Protein 2FBD (pdb70)

Solvent-accessible surface area: 11691 Å² total; per-residue (Å²): 186,58,22,85,53,29,39,0,0,132,75,0,106,83,79,46,1,36,79,9,22,0,10,4,0,1,15,0,0,94,88,40,1,63,24,106,2,97,26,67,6,122,89,52,134,98,34,7,25,24,31,0,1,0,20,2,24,10,83,108,24,0,51,8,98,96,57,152,124,9,131,33,55,17,127,30,48,2,75,20,2,25,61,110,104,2,36,64,4,3,91,2,0,88,61,4,44,97,87,110,13,1,74,47,12,94,20,6,150,123,0,19,15,45,49,88,26,6,79,111,0,101,101,91,7,84,58,29,38,0,0,134,71,0,107,85,77,47,2,57,81,68,12,0,17,26,0,2,17,0,0,95,86,42,0,62,23,101,1,91,22,67,4,123,89,54,134,100,26,4,25,26,30,0,1,0,21,3,27,7,79,110,23,0,50,6,97,118,57,114,122,11,129,34,56,16,130,28,48,3,76,21,2,34,62,93,100,2,39,65,4,3,89,2,0,82,60,6,13,54,52,81,0,4,31,47,15,94,19,16,122,149,0,28,28,95,47,89,66,7,105,103,0,104

Organism: Musca domestica (NCBI:txid7370)

CATH classification: 1.10.530.10

B-factor: mean 28.33, std 4.99, range [11.4, 51.76]

Nearest PDB structures (foldseek):
  2fbd-assembly1_A  TM=1.006E+00  e=5.813E-24  Musca domestica
  3cb7-assembly2_B  TM=9.964E-01  e=1.558E-16  unclassified
  1di5-assembly1_A  TM=8.977E-01  e=1.676E-11  Homo sapiens
  2z2f-assembly1_A  TM=8.751E-01  e=1.576E-11  Bos taurus
  1gev-assembly1_A  TM=8.673E-01  e=5.712E-11  Homo sapiens

Sequence (244 aa):
KKTFTRCSLAREMYALGVPKSELPQWTCIAEHESSYRTNVVGPTNSNGSNDYGIFQINNYYWCQPSNGRFSYNECHLSCDALLTDNISNSVTCARKIKSQQGWTAWSTWKYCSGSLPSINDCFKTFTRCSLAREMYALGVPKSELPQWTCIAEHESSYRTNVVGPTNSNGSNDYGIFQINNYYWCQPSNGRFSYNECHLSCDALLTDNISNSVTCARKIKSQQGWTAWSTWKYCSGSLPSINDCF

Foldseek 3Di:
DFDDLLRVLVLLVVLPDDLVCSLLVSLQLCVQPVRAAQDWADQDPVRWIFHGSNRHTCQEDAPDPVRPHHVNVLVYHSNVRRDPRNNSVSSSVVVCCVVPNSVVRVSSVVRVDDGDRSVVSD/DADDLLRVLVLLVVLPDDQVCSLLVSLQLCVQPVRAAQDWADQDPVRWIFHGSNRHICQEAAPDPVRPHHVNVLVYHSNVSRDPNNNSVSSSVVVCCVVPNSVVRVSCVVRVDDGDRSVVSD

InterPro domains:
  IPR000974 Glycoside hydrolase, family 22, lysozyme [PR00137] (21-39)
  IPR000974 Glycoside hydrolase, family 22, lysozyme [PR00137] (87-97)
  IPR000974 Glycoside hydrolase, family 22, lysozyme [PR00137] (98-113)
  IPR000974 Glycoside hydrolase, family 22, lysozyme [PR00137] (119-128)
  IPR001916 Glycoside hydrolase, family 22 [PF00062] (20-140)
  IPR001916 Glycoside hydrolase, family 22 [PR00135] (22-32)
  IPR001916 Glycoside hydrolase, family 22 [PR00135] (39-48)
  IPR001916 Glycoside hydrolase, family 22 [PR00135] (67-83)
  IPR001916 Glycoside hydrolase, family 22 [PR00135] (91-100)
  IPR001916 Glycoside hydrolase, family 22 [PR00135] (101-116)
  IPR001916 Glycoside hydrolase, family 22 [PR00135] (120-131)
  IPR001916 Glycoside hydrolase, family 22 [PS51348] (20-141)
  IPR001916 Glycoside hydrolase, family 22 [PTHR11407] (5-141)
  IPR001916 Glycoside hydrolase, family 22 [SM00263] (20-141)
  IPR019799 Glycoside hydrolase family 22 domain [PS00128] (93-111)
  IPR023346 Lysozyme-like domain superfamily [SSF53955] (20-136)

Structure (mmCIF, N/CA/C/O backbone):
data_2FBD
#
_entry.id   2FBD
#
_cell.length_a   36.523
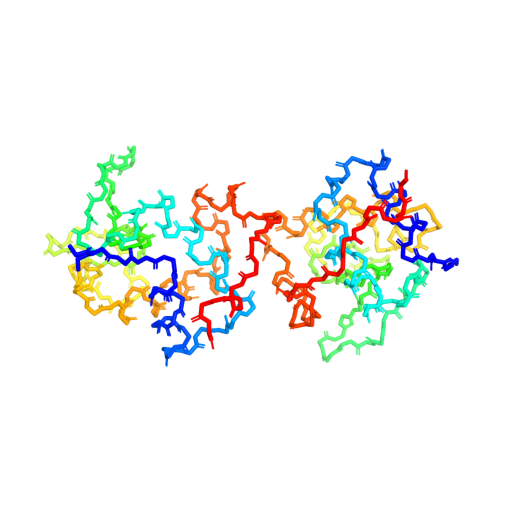_cell.length_b   79.435
_cell.length_c   45.203
_cell.angle_alpha   90.00
_cell.angle_beta   102.97
_cell.angle_gamma   90.00
#
_symmetry.space_group_name_H-M   'P 1 21 1'
#
loop_
_entity.id
_entity.type
_entity.pdbx_description
1 polymer 'Lysozyme 1'
2 non-polymer 'SULFATE ION'
3 non-polymer DI(HYDROXYETHYL)ETHER
4 water water
#
loop_
_atom_site.group_PDB
_atom_site.id
_atom_site.type_symbol
_atom_site.label_atom_id
_atom_site.label_alt_id
_atom_site.label_comp_id
_atom_site.label_asym_id
_atom_site.label_entity_id
_atom_site.label_seq_id
_atom_site.pdbx_PDB_ins_code
_atom_site.Cartn_x
_atom_site.Cartn_y
_atom_site.Cartn_z
_atom_site.occupancy
_atom_site.B_iso_or_equiv
_atom_site.auth_seq_id
_atom_site.auth_comp_id
_atom_site.auth_asym_id
_atom_site.auth_atom_id
_atom_site.pdbx_PDB_model_num
ATOM 1 N N A LYS A 1 1 ? -12.042 9.838 17.193 0.50 32.44 1 LYS A N 1
ATOM 2 N N B LYS A 1 1 ? -15.224 8.412 17.860 0.50 31.04 1 LYS A N 1
ATOM 3 C CA A LYS A 1 1 ? -13.204 8.918 17.333 0.50 32.20 1 LYS A CA 1
ATOM 4 C CA B LYS A 1 1 ? -13.814 8.688 17.443 0.50 31.41 1 LYS A CA 1
ATOM 5 C C A LYS A 1 1 ? -12.839 7.532 16.801 0.50 32.03 1 LYS A C 1
ATOM 6 C C B LYS A 1 1 ? -13.194 7.402 16.912 0.50 31.52 1 LYS A C 1
ATOM 7 O O A LYS A 1 1 ? -12.132 6.771 17.463 0.50 31.79 1 LYS A O 1
ATOM 8 O O B LYS A 1 1 ? -12.628 6.599 17.661 0.50 31.25 1 LYS A O 1
ATOM 19 N N . THR A 1 2 ? -13.330 7.218 15.604 1.00 31.69 2 THR A N 1
ATOM 20 C CA . THR A 1 2 ? -13.101 5.930 14.978 1.00 31.97 2 THR A CA 1
ATOM 21 C C . THR A 1 2 ? -12.547 6.151 13.590 1.00 31.60 2 THR A C 1
ATOM 22 O O . THR A 1 2 ? -13.089 6.903 12.797 1.00 31.43 2 THR A O 1
ATOM 26 N N . PHE A 1 3 ? -11.466 5.458 13.314 1.00 30.92 3 PHE A N 1
ATOM 27 C CA . PHE A 1 3 ? -10.870 5.512 12.009 1.00 30.56 3 PHE A CA 1
ATOM 28 C C . PHE A 1 3 ? -11.547 4.483 11.158 1.00 29.88 3 PHE A C 1
ATOM 29 O O . PHE A 1 3 ? -12.321 3.670 11.660 1.00 29.52 3 PHE A O 1
ATOM 37 N N . THR A 1 4 ? -11.254 4.540 9.869 1.00 29.17 4 THR A N 1
ATOM 38 C CA . THR A 1 4 ? -11.509 3.461 8.954 1.00 28.92 4 THR A CA 1
ATOM 39 C C . THR A 1 4 ? -10.145 2.929 8.532 1.00 28.66 4 THR A C 1
ATOM 40 O O . THR A 1 4 ? -9.078 3.511 8.823 1.00 27.99 4 THR A O 1
ATOM 44 N N . ARG A 1 5 ? -10.166 1.817 7.830 1.00 27.68 5 ARG A N 1
ATOM 45 C CA . ARG A 1 5 ? -8.935 1.235 7.384 1.00 26.88 5 ARG A CA 1
ATOM 46 C C . ARG A 1 5 ? -8.136 2.273 6.602 1.00 26.19 5 ARG A C 1
ATOM 47 O O . ARG A 1 5 ? -6.954 2.463 6.869 1.00 25.01 5 ARG A O 1
ATOM 60 N N . CYS A 1 6 ? -8.771 2.949 5.645 1.00 26.04 6 CYS A N 1
ATOM 61 C CA . CYS A 1 6 ? -8.004 3.877 4.801 1.00 26.07 6 CYS A CA 1
ATOM 62 C C . CYS A 1 6 ? -7.623 5.163 5.480 1.00 26.43 6 CYS A C 1
ATOM 63 O O . CYS A 1 6 ? -6.542 5.707 5.204 1.00 24.95 6 CYS A O 1
ATOM 66 N N . SER A 1 7 ? -8.483 5.659 6.365 1.00 25.54 7 SER A N 1
ATOM 67 C CA . SER A 1 7 ? -8.099 6.874 7.085 1.00 26.30 7 SER A CA 1
ATOM 68 C C . SER A 1 7 ? -6.918 6.601 8.028 1.00 26.14 7 SER A C 1
ATOM 69 O O . SER A 1 7 ? -5.976 7.401 8.128 1.00 25.09 7 SER A O 1
ATOM 72 N N . LEU A 1 8 ? -6.953 5.453 8.688 1.00 24.44 8 LEU A N 1
ATOM 73 C CA . LEU A 1 8 ? -5.863 5.078 9.517 1.00 25.22 8 LEU A CA 1
ATOM 74 C C . LEU A 1 8 ? -4.613 4.874 8.667 1.00 25.11 8 LEU A C 1
ATOM 75 O O . LEU A 1 8 ? -3.563 5.339 9.036 1.00 25.22 8 LEU A O 1
ATOM 80 N N . ALA A 1 9 ? -4.726 4.153 7.546 1.00 24.77 9 ALA A N 1
ATOM 81 C CA . ALA A 1 9 ? -3.557 3.916 6.706 1.00 24.71 9 ALA A CA 1
ATOM 82 C C . ALA A 1 9 ? -2.949 5.242 6.234 1.00 24.52 9 ALA A C 1
ATOM 83 O O . ALA A 1 9 ? -1.726 5.423 6.256 1.00 25.13 9 ALA A O 1
ATOM 85 N N . ARG A 1 10 ? -3.803 6.147 5.776 1.00 24.39 10 ARG A N 1
ATOM 86 C CA . ARG A 1 10 ? -3.346 7.468 5.319 1.00 24.34 10 ARG A CA 1
ATOM 87 C C . ARG A 1 10 ? -2.631 8.229 6.412 1.00 24.40 10 ARG A C 1
ATOM 88 O O . ARG A 1 10 ? -1.571 8.808 6.164 1.00 23.32 10 ARG A O 1
ATOM 96 N N . GLU A 1 11 ? -3.240 8.281 7.603 1.00 23.80 11 GLU A N 1
ATOM 97 C CA . GLU A 1 11 ? -2.620 9.041 8.675 1.00 24.09 11 GLU A CA 1
ATOM 98 C C . GLU A 1 11 ? -1.313 8.374 9.086 1.00 24.28 11 GLU A C 1
ATOM 99 O O . GLU A 1 11 ? -0.334 9.062 9.335 1.00 24.10 11 GLU A O 1
ATOM 105 N N . MET A 1 12 ? -1.299 7.048 9.155 1.00 23.99 12 MET A N 1
ATOM 106 C CA . MET A 1 12 ? -0.064 6.376 9.586 1.00 24.69 12 MET A CA 1
ATOM 107 C C . MET A 1 12 ? 1.038 6.596 8.554 1.00 24.26 12 MET A C 1
ATOM 108 O O . MET A 1 12 ? 2.218 6.863 8.894 1.00 24.72 12 MET A O 1
ATOM 113 N N . TYR A 1 13 ? 0.665 6.521 7.279 1.00 23.93 13 TYR A N 1
ATOM 114 C CA . TYR A 1 13 ? 1.601 6.859 6.204 1.00 24.38 13 TYR A CA 1
ATOM 115 C C . TYR A 1 13 ? 2.123 8.293 6.352 1.00 24.57 13 TYR A C 1
ATOM 116 O O . TYR A 1 13 ? 3.329 8.554 6.188 1.00 24.24 13 TYR A O 1
ATOM 125 N N . ALA A 1 14 ? 1.221 9.232 6.637 1.00 23.88 14 ALA A N 1
ATOM 126 C CA . ALA A 1 14 ? 1.639 10.625 6.798 1.00 24.01 14 ALA A CA 1
ATOM 127 C C . ALA A 1 14 ? 2.647 10.769 7.932 1.00 23.93 14 ALA A C 1
ATOM 128 O O . ALA A 1 14 ? 3.535 11.617 7.894 1.00 24.11 14 ALA A O 1
ATOM 130 N N . LEU A 1 15 ? 2.481 9.947 8.953 1.00 24.62 15 LEU A N 1
ATOM 131 C CA . LEU A 1 15 ? 3.343 9.990 10.135 1.00 25.51 15 LEU A CA 1
ATOM 132 C C . LEU A 1 15 ? 4.635 9.163 9.968 1.00 26.29 15 LEU A C 1
ATOM 133 O O . LEU A 1 15 ? 5.483 9.089 10.907 1.00 26.80 15 LEU A O 1
ATOM 138 N N . GLY A 1 16 ? 4.794 8.565 8.790 1.00 24.79 16 GLY A N 1
ATOM 139 C CA . GLY A 1 16 ? 6.069 7.987 8.399 1.00 25.66 16 GLY A CA 1
ATOM 140 C C . GLY A 1 16 ? 6.096 6.464 8.337 1.00 25.76 16 GLY A C 1
ATOM 141 O O . GLY A 1 16 ? 7.140 5.873 8.119 1.00 24.61 16 GLY A O 1
ATOM 142 N N . VAL A 1 17 ? 4.947 5.832 8.512 1.00 25.74 17 VAL A N 1
ATOM 143 C CA . VAL A 1 17 ? 4.902 4.367 8.518 1.00 25.86 17 VAL A CA 1
ATOM 144 C C . VAL A 1 17 ? 4.963 3.934 7.070 1.00 26.38 17 VAL A C 1
ATOM 145 O O . VAL A 1 17 ? 4.225 4.469 6.235 1.00 26.29 17 VAL A O 1
ATOM 149 N N . PRO A 1 18 ? 5.874 2.998 6.733 1.00 27.42 18 PRO A N 1
ATOM 150 C CA . PRO A 1 18 ? 5.879 2.631 5.321 1.00 26.96 18 PRO A CA 1
ATOM 151 C C . PRO A 1 18 ? 4.585 1.927 4.887 1.00 26.46 18 PRO A C 1
ATOM 152 O O . PRO A 1 18 ? 3.973 1.210 5.686 1.00 27.04 18 PRO A O 1
ATOM 156 N N . LYS A 1 19 ? 4.193 2.124 3.630 1.00 26.28 19 LYS A N 1
ATOM 157 C CA . LYS A 1 19 ? 3.023 1.434 3.068 1.00 26.65 19 LYS A CA 1
ATOM 158 C C . LYS A 1 19 ? 3.116 -0.073 3.200 1.00 26.25 19 LYS A C 1
ATOM 159 O O . LYS A 1 19 ? 2.093 -0.741 3.378 1.00 26.05 19 LYS A O 1
ATOM 165 N N . SER A 1 20 ? 4.333 -0.609 3.068 1.00 25.30 20 SER A N 1
ATOM 166 C CA . SER A 1 20 ? 4.535 -2.064 3.138 1.00 24.57 20 SER A CA 1
ATOM 167 C C . SER A 1 20 ? 4.127 -2.654 4.479 1.00 24.27 20 SER A C 1
ATOM 168 O O . SER A 1 20 ? 4.038 -3.868 4.616 1.00 24.68 20 SER A O 1
ATOM 171 N N . GLU A 1 21 ? 3.943 -1.810 5.491 1.00 23.67 21 GLU A N 1
ATOM 172 C CA . GLU A 1 21 ? 3.480 -2.277 6.806 1.00 24.27 21 GLU A CA 1
ATOM 173 C C . GLU A 1 21 ? 2.006 -2.013 7.055 1.00 24.48 21 GLU A C 1
ATOM 174 O O . GLU A 1 21 ? 1.427 -2.540 8.020 1.00 24.22 21 GLU A O 1
ATOM 180 N N . LEU A 1 22 ? 1.391 -1.162 6.243 1.00 24.81 22 LEU A N 1
ATOM 181 C CA . LEU A 1 22 ? 0.043 -0.693 6.609 1.00 25.38 22 LEU A CA 1
ATOM 182 C C . LEU A 1 22 ? -1.057 -1.730 6.694 1.00 24.78 22 LEU A C 1
ATOM 183 O O . LEU A 1 22 ? -1.876 -1.642 7.615 1.00 25.67 22 LEU A O 1
ATOM 188 N N . PRO A 1 23 ? -1.118 -2.689 5.750 1.00 24.44 23 PRO A N 1
ATOM 189 C CA . PRO A 1 23 ? -2.176 -3.697 5.924 1.00 24.27 23 PRO A CA 1
ATOM 190 C C . PRO A 1 23 ? -2.076 -4.370 7.284 1.00 25.47 23 PRO A C 1
ATOM 191 O O . PRO A 1 23 ? -3.089 -4.616 7.941 1.00 25.44 23 PRO A O 1
ATOM 195 N N . GLN A 1 24 ? -0.856 -4.659 7.710 1.00 24.87 24 GLN A N 1
ATOM 196 C CA . GLN A 1 24 ? -0.657 -5.288 9.018 1.00 25.44 24 GLN A CA 1
ATOM 197 C C . GLN A 1 24 ? -1.122 -4.370 10.153 1.00 25.25 24 GLN A C 1
ATOM 198 O O . GLN A 1 24 ? -1.882 -4.798 11.032 1.00 25.17 24 GLN A O 1
ATOM 204 N N . TRP A 1 25 ? -0.677 -3.111 10.131 1.00 25.10 25 TRP A N 1
ATOM 205 C CA . TRP A 1 25 ? -1.101 -2.159 11.161 1.00 25.65 25 TRP A CA 1
ATOM 206 C C . TRP A 1 25 ? -2.620 -1.995 11.233 1.00 25.86 25 TRP A C 1
ATOM 207 O O . TRP A 1 25 ? -3.213 -1.959 12.331 1.00 25.71 25 TRP A O 1
ATOM 218 N N . THR A 1 26 ? -3.270 -1.888 10.072 1.00 25.63 26 THR A N 1
ATOM 219 C CA . THR A 1 26 ? -4.716 -1.679 10.093 1.00 25.46 26 THR A CA 1
ATOM 220 C C . THR A 1 26 ? -5.441 -2.942 10.526 1.00 25.95 26 THR A C 1
ATOM 221 O O . THR A 1 26 ? -6.470 -2.851 11.204 1.00 24.89 26 THR A O 1
ATOM 225 N N . CYS A 1 27 ? -4.928 -4.113 10.127 1.00 25.08 27 CYS A N 1
ATOM 226 C CA . CYS A 1 27 ? -5.516 -5.388 10.563 1.00 24.85 27 CYS A CA 1
ATOM 227 C C . CYS A 1 27 ? -5.426 -5.462 12.093 1.00 24.78 27 CYS A C 1
ATOM 228 O O . CYS A 1 27 ? -6.393 -5.773 12.766 1.00 24.81 27 CYS A O 1
ATOM 231 N N . ILE A 1 28 ? -4.263 -5.124 12.633 1.00 24.59 28 ILE A N 1
ATOM 232 C CA . ILE A 1 28 ? -4.082 -5.113 14.073 1.00 25.10 28 ILE A CA 1
ATOM 233 C C . ILE A 1 28 ? -5.008 -4.105 14.745 1.00 25.25 28 ILE A C 1
ATOM 234 O O . ILE A 1 28 ? -5.695 -4.446 15.703 1.00 25.66 28 ILE A O 1
ATOM 239 N N . ALA A 1 29 ? -5.065 -2.877 14.237 1.00 25.36 29 ALA A N 1
ATOM 240 C CA . ALA A 1 29 ? -5.991 -1.889 14.822 1.00 25.53 29 ALA A CA 1
ATOM 241 C C . ALA A 1 29 ? -7.427 -2.386 14.780 1.00 25.62 29 ALA A C 1
ATOM 242 O O . ALA A 1 29 ? -8.222 -2.216 15.741 1.00 25.78 29 ALA A O 1
ATOM 244 N N . GLU A 1 30 ? -7.803 -2.999 13.654 1.00 24.99 30 GLU A N 1
ATOM 245 C CA . GLU A 1 30 ? -9.182 -3.451 13.505 1.00 25.53 30 GLU A CA 1
ATOM 246 C C . GLU A 1 30 ? -9.516 -4.443 14.598 1.00 25.18 30 GLU A C 1
ATOM 247 O O . GLU A 1 30 ? -10.549 -4.322 15.266 1.00 24.10 30 GLU A O 1
ATOM 253 N N . HIS A 1 31 ? -8.642 -5.421 14.805 1.00 24.44 31 HIS A N 1
ATOM 254 C CA . HIS A 1 31 ? -8.862 -6.389 15.854 1.00 24.78 31 HIS A CA 1
ATOM 255 C C . HIS A 1 31 ? -8.754 -5.806 17.260 1.00 25.33 31 HIS A C 1
ATOM 256 O O . HIS A 1 31 ? -9.538 -6.147 18.132 1.00 25.43 31 HIS A O 1
ATOM 263 N N . GLU A 1 32 ? -7.763 -4.956 17.488 1.00 25.30 32 GLU A N 1
ATOM 264 C CA . GLU A 1 32 ? -7.497 -4.486 18.860 1.00 24.96 32 GLU A CA 1
ATOM 265 C C . GLU A 1 32 ? -8.592 -3.531 19.341 1.00 26.04 32 GLU A C 1
ATOM 266 O O . GLU A 1 32 ? -9.072 -3.641 20.465 1.00 25.53 32 GLU A O 1
ATOM 272 N N . SER A 1 33 ? -8.983 -2.599 18.480 1.00 25.50 33 SER A N 1
ATOM 273 C CA . SER A 1 33 ? -9.785 -1.470 18.922 1.00 26.40 33 SER A CA 1
ATOM 274 C C . SER A 1 33 ? -10.945 -1.144 18.015 1.00 25.68 33 SER A C 1
ATOM 275 O O . SER A 1 33 ? -11.692 -0.207 18.295 1.00 25.23 33 SER A O 1
ATOM 278 N N . SER A 1 34 ? -11.087 -1.892 16.921 1.00 25.82 34 SER A N 1
ATOM 279 C CA . SER A 1 34 ? -12.015 -1.555 15.832 1.00 26.24 34 SER A CA 1
ATOM 280 C C . SER A 1 34 ? -11.750 -0.118 15.385 1.00 26.27 34 SER A C 1
ATOM 281 O O . SER A 1 34 ? -12.692 0.627 15.068 1.00 26.42 34 SER A O 1
ATOM 284 N N . TYR A 1 35 ? -10.467 0.261 15.390 1.00 25.28 35 TYR A N 1
ATOM 285 C CA . TYR A 1 35 ? -9.994 1.566 14.954 1.00 26.34 35 TYR A CA 1
ATOM 286 C C . TYR A 1 35 ? -10.391 2.727 15.882 1.00 27.02 35 TYR A C 1
ATOM 287 O O . TYR A 1 35 ? -10.264 3.895 15.510 1.00 27.56 35 TYR A O 1
ATOM 296 N N . ARG A 1 36 ? -10.838 2.416 17.082 1.00 27.58 36 ARG A N 1
ATOM 297 C CA . ARG A 1 36 ? -11.222 3.453 18.029 1.00 28.44 36 ARG A CA 1
ATOM 298 C C . ARG A 1 36 ? -9.988 3.964 18.750 1.00 28.34 36 ARG A C 1
ATOM 299 O O . ARG A 1 36 ? -9.159 3.175 19.193 1.00 27.86 36 ARG A O 1
ATOM 307 N N . THR A 1 37 ? -9.870 5.281 18.882 1.00 28.20 37 THR A N 1
ATOM 308 C CA . THR A 1 37 ? -8.690 5.842 19.543 1.00 27.95 37 THR A CA 1
ATOM 309 C C . THR A 1 37 ? -8.810 5.916 21.066 1.00 27.87 37 THR A C 1
ATOM 310 O O . THR A 1 37 ? -7.815 5.843 21.755 1.00 29.46 37 THR A O 1
ATOM 314 N N . ASN A 1 38 ? -10.018 6.059 21.593 1.00 28.17 38 ASN A N 1
ATOM 315 C CA . ASN A 1 38 ? -10.188 6.362 23.021 1.00 28.35 38 ASN A CA 1
ATOM 316 C C . ASN A 1 38 ? -10.453 5.152 23.938 1.00 28.79 38 ASN A C 1
ATOM 317 O O . ASN A 1 38 ? -10.805 5.309 25.108 1.00 30.45 38 ASN A O 1
ATOM 325 N N . VAL A 1 39 ? -10.228 3.953 23.437 1.00 28.18 39 VAL A N 1
ATOM 326 C CA . VAL A 1 39 ? -10.634 2.741 24.145 1.00 27.81 39 VAL A CA 1
ATOM 327 C C . VAL A 1 39 ? -9.568 2.271 25.156 1.00 27.69 39 VAL A C 1
ATOM 328 O O . VAL A 1 39 ? -8.375 2.213 24.861 1.00 26.31 39 VAL A O 1
ATOM 335 N N . VAL A 1 40 ? -10.021 1.943 26.351 1.00 26.93 40 VAL A N 1
ATOM 336 C CA . VAL A 1 40 ? -9.176 1.247 27.307 1.00 27.07 40 VAL A CA 1
ATOM 337 C C . VAL A 1 40 ? -9.754 -0.152 27.383 1.00 27.35 40 VAL A C 1
ATOM 338 O O . VAL A 1 40 ? -10.930 -0.317 27.650 1.00 27.38 40 VAL A O 1
ATOM 342 N N . GLY A 1 41 ? -8.923 -1.159 27.137 1.00 27.30 41 GLY A N 1
ATOM 343 C CA . GLY A 1 41 ? -9.389 -2.522 27.097 1.00 27.60 41 GLY A CA 1
ATOM 344 C C . GLY A 1 41 ? -9.875 -3.046 28.427 1.00 28.30 41 GLY A C 1
ATOM 345 O O . GLY A 1 41 ? -9.611 -2.434 29.477 1.00 28.22 41 GLY A O 1
ATOM 346 N N . PRO A 1 42 ? -10.599 -4.182 28.399 1.00 28.63 42 PRO A N 1
ATOM 347 C CA . PRO A 1 42 ? -10.952 -4.855 29.637 1.00 28.92 42 PRO A CA 1
ATOM 348 C C . PRO A 1 42 ? -9.666 -5.200 30.398 1.00 28.56 42 PRO A C 1
ATOM 349 O O . PRO A 1 42 ? -8.627 -5.469 29.792 1.00 28.29 42 PRO A O 1
ATOM 353 N N . THR A 1 43 ? -9.731 -5.194 31.715 1.00 28.27 43 THR A N 1
ATOM 354 C CA . THR A 1 43 ? -8.539 -5.510 32.490 1.00 27.69 43 THR A CA 1
ATOM 355 C C . THR A 1 43 ? -8.028 -6.896 32.115 1.00 27.10 43 THR A C 1
ATOM 356 O O . THR A 1 43 ? -8.814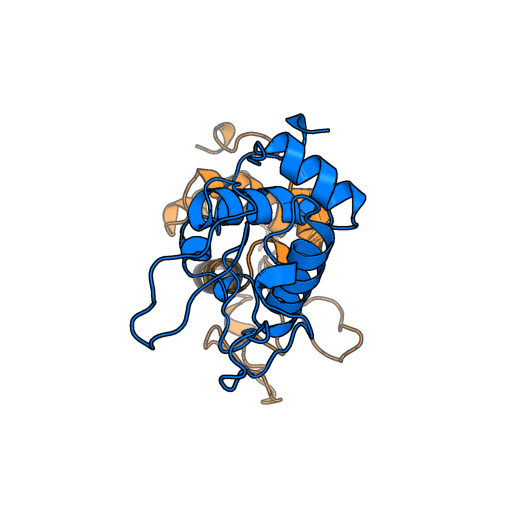 -7.829 31.999 1.00 27.64 43 THR A O 1
ATOM 360 N N . ASN A 1 44 ? -6.724 -7.021 31.881 1.00 25.53 44 ASN A N 1
ATOM 361 C CA . ASN A 1 44 ? -6.122 -8.318 31.551 1.00 25.05 44 ASN A CA 1
ATOM 362 C C . ASN A 1 44 ? -5.993 -9.229 32.763 1.00 24.05 44 ASN A C 1
ATOM 363 O O . ASN A 1 44 ? -6.189 -8.785 33.893 1.00 22.79 44 ASN A O 1
ATOM 368 N N . SER A 1 45 ? -5.622 -10.489 32.522 1.00 23.68 45 SER A N 1
ATOM 369 C CA . SER A 1 45 ? -5.422 -11.462 33.581 1.00 23.10 45 SER A CA 1
ATOM 370 C C . SER A 1 45 ? -4.384 -10.995 34.608 1.00 22.33 45 SER A C 1
ATOM 371 O O . SER A 1 45 ? -4.503 -11.305 35.796 1.00 22.10 45 SER A O 1
ATOM 374 N N . ASN A 1 46 ? -3.377 -10.252 34.150 1.00 22.44 46 ASN A N 1
ATOM 375 C CA . ASN A 1 46 ? -2.360 -9.704 35.075 1.00 23.10 46 ASN A CA 1
ATOM 376 C C . ASN A 1 46 ? -2.712 -8.334 35.671 1.00 22.93 46 ASN A C 1
ATOM 377 O O . ASN A 1 46 ? -1.848 -7.689 36.280 1.00 23.30 46 ASN A O 1
ATOM 382 N N . GLY A 1 47 ? -3.965 -7.895 35.512 1.00 22.68 47 GLY A N 1
ATOM 383 C CA . GLY A 1 47 ? -4.416 -6.623 36.127 1.00 22.26 47 GLY A CA 1
ATOM 384 C C . GLY A 1 47 ? -4.064 -5.399 35.306 1.00 22.97 47 GLY A C 1
ATOM 385 O O . GLY A 1 47 ? -4.404 -4.269 35.671 1.00 23.59 47 GLY A O 1
ATOM 386 N N . SER A 1 48 ? -3.392 -5.601 34.181 1.00 22.40 48 SER A N 1
ATOM 387 C CA . SER A 1 48 ? -3.001 -4.492 33.323 1.00 23.30 48 SER A CA 1
ATOM 388 C C . SER A 1 48 ? -4.166 -4.101 32.415 1.00 23.04 48 SER A C 1
ATOM 389 O O . SER A 1 48 ? -5.153 -4.821 32.315 1.00 22.61 48 SER A O 1
ATOM 392 N N . ASN A 1 49 ? -4.033 -2.959 31.755 1.00 23.91 49 ASN A N 1
ATOM 393 C CA . ASN A 1 49 ? -5.009 -2.519 30.767 1.00 22.98 49 ASN A CA 1
ATOM 394 C C . ASN A 1 49 ? -4.251 -2.008 29.567 1.00 23.73 49 ASN A C 1
ATOM 395 O O . ASN A 1 49 ? -3.095 -1.542 29.668 1.00 23.43 49 ASN A O 1
ATOM 400 N N . ASP A 1 50 ? -4.911 -2.085 28.419 1.00 24.12 50 ASP A N 1
ATOM 401 C CA . ASP A 1 50 ? -4.333 -1.687 27.167 1.00 25.02 50 ASP A CA 1
ATOM 402 C C . ASP A 1 50 ? -5.059 -0.461 26.683 1.00 24.88 50 ASP A C 1
ATOM 403 O O . ASP A 1 50 ? -6.254 -0.300 26.930 1.00 24.84 50 ASP A O 1
ATOM 408 N N . TYR A 1 51 ? -4.322 0.401 26.001 1.00 25.44 51 TYR A N 1
ATOM 409 C CA . TYR A 1 51 ? -4.796 1.738 25.708 1.00 25.95 51 TYR A CA 1
ATOM 410 C C . TYR A 1 51 ? -4.773 2.030 24.237 1.00 25.71 51 TYR A C 1
ATOM 411 O O . TYR A 1 51 ? -3.752 1.823 23.567 1.00 25.21 51 TYR A O 1
ATOM 420 N N . GLY A 1 52 ? -5.904 2.541 23.755 1.00 25.99 52 GLY A N 1
ATOM 421 C CA . GLY A 1 52 ? -5.921 3.209 22.474 1.00 26.09 52 GLY A CA 1
ATOM 422 C C . GLY A 1 52 ? -6.054 2.279 21.303 1.00 26.28 52 GLY A C 1
ATOM 423 O O . GLY A 1 52 ? -6.316 1.097 21.450 1.00 25.13 52 GLY A O 1
ATOM 424 N N . ILE A 1 53 ? -5.851 2.852 20.127 1.00 26.49 53 ILE A N 1
ATOM 425 C CA . ILE A 1 53 ? -6.124 2.189 18.844 1.00 26.67 53 ILE A CA 1
ATOM 426 C C . ILE A 1 53 ? -5.332 0.904 18.658 1.00 26.47 53 ILE A C 1
ATOM 427 O O . ILE A 1 53 ? -5.821 -0.036 18.024 1.00 27.52 53 ILE A O 1
ATOM 432 N N . PHE A 1 54 ? -4.143 0.844 19.255 1.00 25.75 54 PHE A N 1
ATOM 433 C CA . PHE A 1 54 ? -3.312 -0.350 19.178 1.00 26.45 54 PHE A CA 1
ATOM 434 C C . PHE A 1 54 ? -3.294 -1.111 20.484 1.00 26.09 54 PHE A C 1
ATOM 435 O O . PHE A 1 54 ? -2.541 -2.075 20.623 1.00 27.10 54 PHE A O 1
ATOM 443 N N . GLN A 1 55 ? -4.133 -0.699 21.440 1.00 25.82 55 GLN A N 1
ATOM 444 C CA . GLN A 1 55 ? -4.250 -1.450 22.710 1.00 25.62 55 GLN A CA 1
ATOM 445 C C . GLN A 1 55 ? -2.876 -1.752 23.299 1.00 25.27 55 GLN A C 1
ATOM 446 O O . GLN A 1 55 ? -2.449 -2.895 23.439 1.00 24.80 55 GLN A O 1
ATOM 452 N N . ILE A 1 56 ? -2.207 -0.679 23.669 1.00 25.68 56 ILE A N 1
ATOM 453 C CA . ILE A 1 56 ? -0.833 -0.720 24.132 1.00 25.37 56 ILE A CA 1
ATOM 454 C C . ILE A 1 56 ? -0.860 -0.881 25.652 1.00 26.58 56 ILE A C 1
ATOM 455 O O . ILE A 1 56 ? -1.571 -0.168 26.375 1.00 26.19 56 ILE A O 1
ATOM 460 N N . ASN A 1 57 ? -0.091 -1.842 26.125 1.00 26.17 57 ASN A N 1
ATOM 461 C CA . ASN A 1 57 ? -0.142 -2.248 27.507 1.00 26.13 57 ASN A CA 1
ATOM 462 C C . ASN A 1 57 ? 0.468 -1.276 28.534 1.00 25.81 57 ASN A C 1
ATOM 463 O O . ASN A 1 57 ? 1.569 -0.756 28.347 1.00 25.84 57 ASN A O 1
ATOM 468 N N . ASN A 1 58 ? -0.242 -1.081 29.636 1.00 24.65 58 ASN A N 1
ATOM 469 C CA . ASN A 1 58 ? 0.193 -0.156 30.670 1.00 24.80 58 ASN A CA 1
ATOM 470 C C . ASN A 1 58 ? 1.152 -0.720 31.715 1.00 24.53 58 ASN A C 1
ATOM 471 O O . ASN A 1 58 ? 1.456 -0.037 32.686 1.00 24.95 58 ASN A O 1
ATOM 476 N N . TYR A 1 59 ? 1.600 -1.962 31.540 1.00 24.00 59 TYR A N 1
ATOM 477 C CA . TYR A 1 59 ? 2.676 -2.481 32.395 1.00 24.87 59 TYR A CA 1
ATOM 478 C C . TYR A 1 59 ? 4.048 -2.302 31.708 1.00 25.19 59 TYR A C 1
ATOM 479 O O . TYR A 1 59 ? 5.074 -2.103 32.367 1.00 25.34 59 TYR A O 1
ATOM 488 N N . TYR A 1 60 ? 4.056 -2.329 30.378 1.00 24.81 60 TYR A N 1
ATOM 489 C CA . TYR A 1 60 ? 5.307 -2.276 29.630 1.00 25.38 60 TYR A CA 1
ATOM 490 C C . TYR A 1 60 ? 5.565 -0.963 28.925 1.00 25.30 60 TYR A C 1
ATOM 491 O O . TYR A 1 60 ? 6.706 -0.518 28.838 1.00 25.41 60 TYR A O 1
ATOM 500 N N . TRP A 1 61 ? 4.516 -0.348 28.393 1.00 24.70 61 TRP A N 1
ATOM 501 C CA . TRP A 1 61 ? 4.723 0.683 27.374 1.00 25.10 61 TRP A CA 1
ATOM 502 C C . TRP A 1 61 ? 4.374 2.098 27.778 1.00 25.06 61 TRP A C 1
ATOM 503 O O . TRP A 1 61 ? 4.978 3.039 27.281 1.00 24.29 61 TRP A O 1
ATOM 514 N N . CYS A 1 62 ? 3.362 2.253 28.622 1.00 25.42 62 CYS A N 1
ATOM 515 C CA . CYS A 1 62 ? 2.941 3.587 29.052 1.00 26.00 62 CYS A CA 1
ATOM 516 C C . CYS A 1 62 ? 2.768 3.637 30.556 1.00 26.09 62 CYS A C 1
ATOM 517 O O . CYS A 1 62 ? 2.529 2.614 31.215 1.00 25.27 62 CYS A O 1
ATOM 520 N N . GLN A 1 63 ? 2.907 4.835 31.101 1.00 25.78 63 GLN A N 1
ATOM 521 C CA . GLN A 1 63 ? 2.828 5.022 32.533 1.00 26.75 63 GLN A CA 1
ATOM 522 C C . GLN A 1 63 ? 1.383 5.296 32.944 1.00 27.57 63 GLN A C 1
ATOM 523 O O . GLN A 1 63 ? 0.810 6.307 32.534 1.00 28.45 63 GLN A O 1
ATOM 529 N N . PRO A 1 64 ? 0.783 4.389 33.722 1.00 29.03 64 PRO A N 1
ATOM 530 C CA . PRO A 1 64 ? -0.497 4.703 34.342 1.00 29.87 64 PRO A CA 1
ATOM 531 C C . PRO A 1 64 ? -0.410 5.964 35.187 1.00 29.93 64 PRO A C 1
ATOM 532 O O . PRO A 1 64 ? 0.570 6.186 35.912 1.00 29.74 64 PRO A O 1
ATOM 536 N N . SER A 1 65 ? -1.437 6.785 35.065 1.00 31.22 65 SER A N 1
ATOM 537 C CA . SER A 1 65 ? -1.537 8.059 35.786 1.00 32.34 65 SER A CA 1
ATOM 538 C C . SER A 1 65 ? -1.618 7.822 37.282 1.00 32.70 65 SER A C 1
ATOM 539 O O . SER A 1 65 ? -1.238 8.692 38.079 1.00 32.22 65 SER A O 1
ATOM 542 N N . ASN A 1 66 ? -2.108 6.637 37.653 1.00 33.21 66 ASN A N 1
ATOM 543 C CA . ASN A 1 66 ? -2.234 6.242 39.046 1.00 33.81 66 ASN A CA 1
ATOM 544 C C . ASN A 1 66 ? -0.882 5.974 39.689 1.00 33.42 66 ASN A C 1
ATOM 545 O O . ASN A 1 66 ? -0.809 5.689 40.872 1.00 33.98 66 ASN A O 1
ATOM 550 N N . GLY A 1 67 ? 0.187 6.045 38.901 1.00 32.76 67 GLY A N 1
ATOM 551 C CA . GLY A 1 67 ? 1.548 5.880 39.429 1.00 32.39 67 GLY A CA 1
ATOM 552 C C . GLY A 1 67 ? 2.001 4.436 39.646 1.00 31.69 67 GLY A C 1
ATOM 553 O O . GLY A 1 67 ? 3.147 4.186 40.045 1.00 31.70 67 GLY A O 1
ATOM 554 N N . ARG A 1 68 ? 1.116 3.485 39.377 1.00 30.81 68 ARG A N 1
ATOM 555 C CA . ARG A 1 68 ? 1.482 2.082 39.469 1.00 31.01 68 ARG A CA 1
ATOM 556 C C . ARG A 1 68 ? 2.677 1.841 38.570 1.00 29.96 68 ARG A C 1
ATOM 557 O O . ARG A 1 68 ? 2.791 2.467 37.506 1.00 30.13 68 ARG A O 1
ATOM 570 N N . PHE A 1 69 ? 3.571 0.953 38.996 1.00 28.67 69 PHE A N 1
ATOM 571 C CA . PHE A 1 69 ? 4.775 0.708 38.225 1.00 27.65 69 PHE A CA 1
ATOM 572 C C . PHE A 1 69 ? 4.436 0.278 36.815 1.00 27.08 69 PHE A C 1
ATOM 573 O O . PHE A 1 69 ? 3.534 -0.535 36.597 1.00 25.47 69 PHE A O 1
ATOM 581 N N . SER A 1 70 ? 5.193 0.835 35.872 1.00 26.16 70 SER A N 1
ATOM 582 C CA . SER A 1 70 ? 5.212 0.392 34.489 1.00 25.78 70 SER A CA 1
ATOM 583 C C . SER A 1 70 ? 6.626 0.602 33.985 1.00 25.49 70 SER A C 1
ATOM 584 O O . SER A 1 70 ? 7.313 1.523 34.414 1.00 25.74 70 SER A O 1
ATOM 587 N N . TYR A 1 71 ? 7.061 -0.236 33.070 1.00 24.61 71 TYR A N 1
ATOM 588 C CA . TYR A 1 71 ? 8.319 -0.003 32.399 1.00 25.11 71 TYR A CA 1
ATOM 589 C C . TYR A 1 71 ? 8.239 1.273 31.553 1.00 24.49 71 TYR A C 1
ATOM 590 O O . TYR A 1 71 ? 9.260 1.865 31.210 1.00 24.55 71 TYR A O 1
ATOM 599 N N . ASN A 1 72 ? 7.018 1.699 31.249 1.00 24.03 72 ASN A N 1
ATOM 600 C CA . ASN A 1 72 ? 6.809 2.923 30.453 1.00 24.57 72 ASN A CA 1
ATOM 601 C C . ASN A 1 72 ? 7.850 3.078 29.329 1.00 24.53 72 ASN A C 1
ATOM 602 O O . ASN A 1 72 ? 8.494 4.114 29.199 1.00 23.66 72 ASN A O 1
ATOM 607 N N . GLU A 1 73 ? 7.989 2.040 28.507 1.00 25.27 73 GLU A N 1
ATOM 608 C CA . GLU A 1 73 ? 9.026 2.026 27.474 1.00 26.19 73 GLU A CA 1
ATOM 609 C C . GLU A 1 73 ? 8.758 3.045 26.375 1.00 25.86 73 GLU A C 1
ATOM 610 O O . GLU A 1 73 ? 9.688 3.521 25.723 1.00 26.87 73 GLU A O 1
ATOM 616 N N . CYS A 1 74 ? 7.496 3.396 26.163 1.00 25.68 74 CYS A N 1
ATOM 617 C CA . CYS A 1 74 ? 7.203 4.468 25.211 1.00 25.35 74 CYS A CA 1
ATOM 618 C C . CYS A 1 74 ? 7.375 5.869 25.783 1.00 25.47 74 CYS A C 1
ATOM 619 O O . CYS A 1 74 ? 7.278 6.852 25.044 1.00 24.74 74 CYS A O 1
ATOM 622 N N . HIS A 1 75 ? 7.599 5.942 27.093 1.00 25.55 75 HIS A N 1
ATOM 623 C CA . HIS A 1 75 ? 7.813 7.200 27.813 1.00 27.30 75 HIS A CA 1
ATOM 624 C C . HIS A 1 75 ? 6.663 8.192 27.654 1.00 26.74 75 HIS A C 1
ATOM 625 O O . HIS A 1 75 ? 6.863 9.326 27.220 1.00 26.17 75 HIS A O 1
ATOM 632 N N . LEU A 1 76 ? 5.458 7.742 27.996 1.00 26.33 76 LEU A N 1
ATOM 633 C CA . LEU A 1 76 ? 4.289 8.617 27.997 1.00 26.44 76 LEU A CA 1
ATOM 634 C C . LEU A 1 76 ? 3.230 8.120 28.944 1.00 26.09 76 LEU A C 1
ATOM 635 O O . LEU A 1 76 ? 3.248 6.956 29.367 1.00 25.31 76 LEU A O 1
ATOM 640 N N . SER A 1 77 ? 2.290 8.996 29.278 1.00 25.77 77 SER A N 1
ATOM 641 C CA . SER A 1 77 ? 1.200 8.550 30.125 1.00 26.43 77 SER A CA 1
ATOM 642 C C . SER A 1 77 ? 0.351 7.682 29.220 1.00 25.67 77 SER A C 1
ATOM 643 O O . SER A 1 77 ? 0.286 7.901 28.008 1.00 26.38 77 SER A O 1
ATOM 646 N N . CYS A 1 78 ? -0.344 6.724 29.804 1.00 25.70 78 CYS A N 1
ATOM 647 C CA . CYS A 1 78 ? -1.250 5.909 29.010 1.00 25.20 78 CYS A CA 1
ATOM 648 C C . CYS A 1 78 ? -2.344 6.778 28.421 1.00 25.41 78 CYS A C 1
ATOM 649 O O . CYS A 1 78 ? -2.824 6.498 27.332 1.00 24.27 78 CYS A O 1
ATOM 652 N N . ASP A 1 79 ? -2.727 7.846 29.131 1.00 25.03 79 ASP A N 1
ATOM 653 C CA . ASP A 1 79 ? -3.717 8.760 28.567 1.00 27.13 79 ASP A CA 1
ATOM 654 C C . ASP A 1 79 ? -3.280 9.388 27.248 1.00 27.07 79 ASP A C 1
ATOM 655 O O . ASP A 1 79 ? -4.111 9.657 26.389 1.00 28.12 79 ASP A O 1
ATOM 660 N N . ALA A 1 80 ? -1.974 9.570 27.053 1.00 27.60 80 ALA A N 1
ATOM 661 C CA . ALA A 1 80 ? -1.451 10.068 25.778 1.00 27.15 80 ALA A CA 1
ATOM 662 C C . ALA A 1 80 ? -1.814 9.131 24.641 1.00 27.06 80 ALA A C 1
ATOM 663 O O . ALA A 1 80 ? -1.789 9.515 23.498 1.00 26.81 80 ALA A O 1
ATOM 665 N N . LEU A 1 81 ? -2.148 7.888 24.969 1.00 27.33 81 LEU A N 1
ATOM 666 C CA . LEU A 1 81 ? -2.450 6.912 23.936 1.00 26.44 81 LEU A CA 1
ATOM 667 C C . LEU A 1 81 ? -3.925 6.848 23.610 1.00 26.68 81 LEU A C 1
ATOM 668 O O . LEU A 1 81 ? -4.339 5.992 22.846 1.00 28.06 81 LEU A O 1
ATOM 673 N N . LEU A 1 82 ? -4.713 7.749 24.176 1.00 26.66 82 LEU A N 1
ATOM 674 C CA . LEU A 1 82 ? -6.160 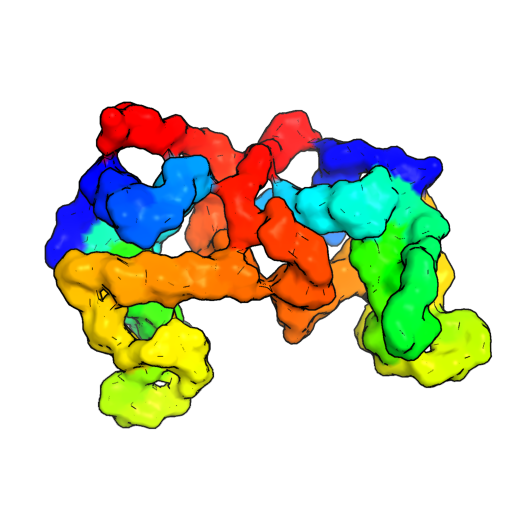7.748 23.971 1.00 26.29 82 LEU A CA 1
ATOM 675 C C . LEU A 1 82 ? -6.634 8.977 23.206 1.00 26.29 82 LEU A C 1
ATOM 676 O O . LEU A 1 82 ? -7.829 9.200 23.067 1.00 25.61 82 LEU A O 1
ATOM 681 N N . THR A 1 83 ? -5.684 9.772 22.736 1.00 26.87 83 THR A N 1
ATOM 682 C CA . THR A 1 83 ? -5.990 11.070 22.119 1.00 27.88 83 THR A CA 1
ATOM 683 C C . THR A 1 83 ? -6.518 10.876 20.697 1.00 27.38 83 THR A C 1
ATOM 684 O O . THR A 1 83 ? -6.239 9.857 20.063 1.00 26.95 83 THR A O 1
ATOM 688 N N . ASP A 1 84 ? -7.267 11.859 20.201 1.00 27.42 84 ASP A N 1
ATOM 689 C CA . ASP A 1 84 ? -7.787 11.805 18.837 1.00 28.03 84 ASP A CA 1
ATOM 690 C C . ASP A 1 84 ? -6.630 11.736 17.852 1.00 28.21 84 ASP A C 1
ATOM 691 O O . ASP A 1 84 ? -6.713 11.059 16.821 1.00 28.42 84 ASP A O 1
ATOM 696 N N . ASN A 1 85 ? -5.552 12.442 18.191 1.00 27.87 85 ASN A N 1
ATOM 697 C CA . ASN A 1 85 ? -4.339 12.462 17.384 1.00 28.44 85 ASN A CA 1
ATOM 698 C C . ASN A 1 85 ? -3.623 11.152 17.640 1.00 28.14 85 ASN A C 1
ATOM 699 O O . ASN A 1 85 ? -3.229 10.879 18.758 1.00 27.79 85 ASN A O 1
ATOM 704 N N . ILE A 1 86 ? -3.459 10.324 16.612 1.00 27.80 86 ILE A N 1
ATOM 705 C CA . ILE A 1 86 ? -2.820 9.017 16.824 1.00 27.80 86 ILE A CA 1
ATOM 706 C C . ILE A 1 86 ? -1.286 9.008 16.895 1.00 27.46 86 ILE A C 1
ATOM 707 O O . ILE A 1 86 ? -0.698 7.940 17.112 1.00 27.53 86 ILE A O 1
ATOM 712 N N . SER A 1 87 ? -0.648 10.174 16.747 1.00 26.49 87 SER A N 1
ATOM 713 C CA . SER A 1 87 ? 0.810 10.221 16.582 1.00 26.91 87 SER A CA 1
ATOM 714 C C . SER A 1 87 ? 1.531 9.485 17.715 1.00 26.78 87 SER A C 1
ATOM 715 O O . SER A 1 87 ? 2.390 8.665 17.441 1.00 26.61 87 SER A O 1
ATOM 719 N N . ASN A 1 88 ? 1.154 9.768 18.969 1.00 26.36 88 ASN A N 1
ATOM 720 C CA . ASN A 1 88 ? 1.705 9.064 20.138 1.00 25.97 88 ASN A CA 1
ATOM 721 C C . ASN A 1 88 ? 1.536 7.547 20.063 1.00 25.68 88 ASN A C 1
ATOM 722 O O . ASN A 1 88 ? 2.492 6.804 20.311 1.00 25.43 88 ASN A O 1
ATOM 727 N N . SER A 1 89 ? 0.336 7.096 19.703 1.00 24.15 89 SER A N 1
ATOM 728 C CA . SER A 1 89 ? 0.076 5.664 19.571 1.00 24.99 89 SER A CA 1
ATOM 729 C C . SER A 1 89 ? 0.926 5.049 18.455 1.00 24.99 89 SER A C 1
ATOM 730 O O . SER A 1 89 ? 1.407 3.951 18.598 1.00 24.79 89 SER A O 1
ATOM 733 N N . VAL A 1 90 ? 1.075 5.777 17.357 1.00 25.26 90 VAL A N 1
ATOM 734 C CA . VAL A 1 90 ? 1.831 5.290 16.219 1.00 25.45 90 VAL A CA 1
ATOM 735 C C . VAL A 1 90 ? 3.290 5.174 16.613 1.00 26.03 90 VAL A C 1
ATOM 736 O O . VAL A 1 90 ? 3.911 4.137 16.397 1.00 26.65 90 VAL A O 1
ATOM 740 N N . THR A 1 91 ? 3.841 6.254 17.175 1.00 26.26 91 THR A N 1
ATOM 741 C CA . THR A 1 91 ? 5.228 6.246 17.573 1.00 27.30 91 THR A CA 1
ATOM 742 C C . THR A 1 91 ? 5.460 5.093 18.574 1.00 27.26 91 THR A C 1
ATOM 743 O O . THR A 1 91 ? 6.403 4.318 18.445 1.00 28.30 91 THR A O 1
ATOM 747 N N . CYS A 1 92 ? 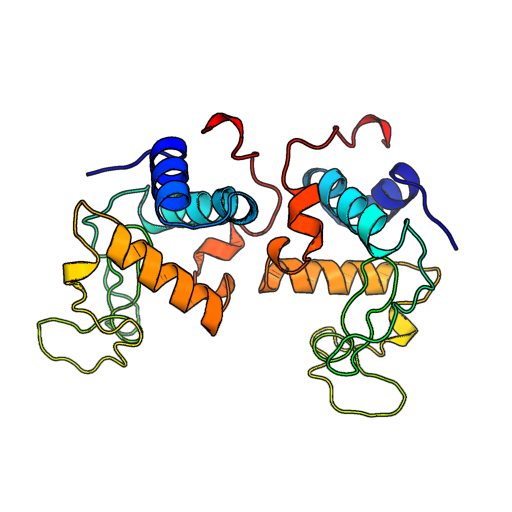4.588 4.968 19.560 1.00 27.31 92 CYS A N 1
ATOM 748 C CA . CYS A 1 92 ? 4.718 3.885 20.505 1.00 26.82 92 CYS A CA 1
ATOM 749 C C . CYS A 1 92 ? 4.596 2.509 19.847 1.00 27.10 92 CYS A C 1
ATOM 750 O O . CYS A 1 92 ? 5.435 1.649 20.085 1.00 27.24 92 CYS A O 1
ATOM 753 N N . ALA A 1 93 ? 3.568 2.304 19.020 1.00 25.87 93 ALA A N 1
ATOM 754 C CA . ALA A 1 93 ? 3.387 1.032 18.305 1.00 25.70 93 ALA A CA 1
ATOM 755 C C . ALA A 1 93 ? 4.610 0.640 17.471 1.00 25.68 93 ALA A C 1
ATOM 756 O O . ALA A 1 93 ? 5.006 -0.534 17.462 1.00 25.76 93 ALA A O 1
ATOM 758 N N . ARG A 1 94 ? 5.200 1.612 16.769 1.00 24.45 94 ARG A N 1
ATOM 759 C CA . ARG A 1 94 ? 6.408 1.351 15.990 1.00 25.73 94 ARG A CA 1
ATOM 760 C C . ARG A 1 94 ? 7.565 0.898 16.884 1.00 26.16 94 ARG A C 1
ATOM 761 O O . ARG A 1 94 ? 8.305 -0.010 16.527 1.00 26.45 94 ARG A O 1
ATOM 769 N N . LYS A 1 95 ? 7.715 1.548 18.038 1.00 26.30 95 LYS A N 1
ATOM 770 C CA . LYS A 1 95 ? 8.686 1.132 19.031 1.00 26.49 95 LYS A CA 1
ATOM 771 C C . LYS A 1 95 ? 8.437 -0.311 19.475 1.00 26.46 95 LYS A C 1
ATOM 772 O O . LYS A 1 95 ? 9.365 -1.124 19.525 1.00 26.38 95 LYS A O 1
ATOM 778 N N . ILE A 1 96 ? 7.189 -0.623 19.797 1.00 26.49 96 ILE A N 1
ATOM 779 C CA . ILE A 1 96 ? 6.837 -1.978 20.236 1.00 26.97 96 ILE A CA 1
ATOM 780 C C . ILE A 1 96 ? 7.222 -2.967 19.139 1.00 27.20 96 ILE A C 1
ATOM 781 O O . ILE A 1 96 ? 7.887 -3.978 19.390 1.00 27.24 96 ILE A O 1
ATOM 786 N N . LYS A 1 97 ? 6.838 -2.655 17.912 1.00 27.44 97 LYS A N 1
ATOM 787 C CA . LYS A 1 97 ? 7.230 -3.520 16.789 1.00 28.11 97 LYS A CA 1
ATOM 788 C C . LYS A 1 97 ? 8.742 -3.638 16.632 1.00 27.70 97 LYS A C 1
ATOM 789 O O . LYS A 1 97 ? 9.272 -4.742 16.468 1.00 26.63 97 LYS A O 1
ATOM 795 N N . SER A 1 98 ? 9.454 -2.513 16.726 1.00 28.34 98 SER A N 1
ATOM 796 C CA . SER A 1 98 ? 10.912 -2.560 16.646 1.00 28.39 98 SER A CA 1
ATOM 797 C C . SER A 1 98 ? 11.527 -3.493 17.682 1.00 28.05 98 SER A C 1
ATOM 798 O O . SER A 1 98 ? 12.424 -4.267 17.384 1.00 28.02 98 SER A O 1
ATOM 802 N N . GLN A 1 99 ? 11.034 -3.415 18.905 1.00 28.59 99 GLN A N 1
ATOM 803 C CA . GLN A 1 99 ? 11.621 -4.142 20.015 1.00 28.70 99 GLN A CA 1
ATOM 804 C C . GLN A 1 99 ? 11.123 -5.570 20.139 1.00 29.29 99 GLN A C 1
ATOM 805 O O . GLN A 1 99 ? 11.877 -6.465 20.526 1.00 28.87 99 GLN A O 1
ATOM 811 N N . GLN A 1 100 ? 9.845 -5.791 19.846 1.00 29.30 100 GLN A N 1
ATOM 812 C CA . GLN A 1 100 ? 9.223 -7.066 20.168 1.00 30.37 100 GLN A CA 1
ATOM 813 C C . GLN A 1 100 ? 8.652 -7.747 18.934 1.00 31.06 100 GLN A C 1
ATOM 814 O O . GLN A 1 100 ? 8.326 -8.952 18.963 1.00 32.27 100 GLN A O 1
ATOM 820 N N . GLY A 1 101 ? 8.546 -6.992 17.847 1.00 29.99 101 GLY A N 1
ATOM 821 C CA . GLY A 1 101 ? 8.029 -7.544 16.608 1.00 29.46 101 GLY A CA 1
ATOM 822 C C . GLY A 1 101 ? 6.516 -7.488 16.596 1.00 28.84 101 GLY A C 1
ATOM 823 O O . GLY A 1 101 ? 5.870 -7.126 17.600 1.00 29.04 101 GLY A O 1
ATOM 824 N N . TRP A 1 102 ? 5.943 -7.843 15.450 1.00 28.23 102 TRP A N 1
ATOM 825 C CA . TRP A 1 102 ? 4.499 -7.917 15.307 1.00 27.91 102 TRP A CA 1
ATOM 826 C C . TRP A 1 102 ? 3.857 -8.816 16.360 1.00 27.59 102 TRP A C 1
ATOM 827 O O . TRP A 1 102 ? 2.720 -8.568 16.773 1.00 27.17 102 TRP A O 1
ATOM 838 N N . THR A 1 103 ? 4.568 -9.869 16.775 1.00 27.66 103 THR A N 1
ATOM 839 C CA . THR A 1 103 ? 3.979 -10.829 17.738 1.00 28.21 103 THR A CA 1
ATOM 840 C C . THR A 1 103 ? 3.739 -10.230 19.105 1.00 28.09 103 THR A C 1
ATOM 841 O O . THR A 1 103 ? 3.133 -10.896 19.964 1.00 28.06 103 THR A O 1
ATOM 845 N N . ALA A 1 104 ? 4.220 -9.003 19.336 1.00 27.16 104 ALA A N 1
ATOM 846 C CA . ALA A 1 104 ? 3.801 -8.268 20.544 1.00 27.53 104 ALA A CA 1
ATOM 847 C C . ALA A 1 104 ? 2.283 -8.186 20.659 1.00 27.26 104 ALA A C 1
ATOM 848 O O . ALA A 1 104 ? 1.737 -8.157 21.772 1.00 27.12 104 ALA A O 1
ATOM 850 N N . TRP A 1 105 ? 1.585 -8.121 19.526 1.00 26.34 105 TRP A N 1
ATOM 851 C CA . TRP A 1 105 ? 0.125 -8.079 19.543 1.00 26.69 105 TRP A CA 1
ATOM 852 C C . TRP A 1 105 ? -0.430 -9.471 19.477 1.00 27.88 105 TRP A C 1
ATOM 853 O O . TRP A 1 105 ? -0.073 -10.227 18.571 1.00 28.01 105 TRP A O 1
ATOM 864 N N . SER A 1 106 ? -1.326 -9.809 20.401 1.00 28.30 106 SER A N 1
ATOM 865 C CA . SER A 1 106 ? -1.991 -11.097 20.322 1.00 29.52 106 SER A CA 1
ATOM 866 C C . SER A 1 106 ? -2.805 -11.258 19.053 1.00 29.71 106 SER A C 1
ATOM 867 O O . SER A 1 106 ? -2.992 -12.372 18.572 1.00 30.73 106 SER A O 1
ATOM 871 N N . THR A 1 107 ? -3.237 -10.148 18.477 1.00 28.51 107 THR A N 1
ATOM 872 C CA . THR A 1 107 ? -4.076 -10.213 17.280 1.00 28.22 107 THR A CA 1
ATOM 873 C C . THR A 1 107 ? -3.247 -10.405 15.990 1.00 27.74 107 THR A C 1
ATOM 874 O O . THR A 1 107 ? -3.799 -10.618 14.906 1.00 26.62 107 THR A O 1
ATOM 878 N N . TRP A 1 108 ? -1.924 -10.331 16.114 1.00 28.13 108 TRP A N 1
ATOM 879 C CA . TRP A 1 108 ? -1.022 -10.588 14.973 1.00 28.20 108 TRP A CA 1
ATOM 880 C C . TRP A 1 108 ? -1.336 -11.908 14.298 1.00 28.27 108 TRP A C 1
ATOM 881 O O . TRP A 1 108 ? -1.225 -12.028 13.083 1.00 27.44 108 TRP A O 1
ATOM 892 N N . LYS A 1 109 ? -1.759 -12.891 15.094 1.00 28.56 109 LYS A N 1
ATOM 893 C CA . LYS A 1 109 ? -2.100 -14.222 14.575 1.00 29.46 109 LYS A CA 1
ATOM 894 C C . LYS A 1 109 ? -3.161 -14.172 13.472 1.00 29.07 109 LYS A C 1
ATOM 895 O O . LYS A 1 109 ? -3.251 -15.067 12.651 1.00 27.89 109 LYS A O 1
ATOM 901 N N . TYR A 1 110 ? -3.944 -13.100 13.450 1.00 29.45 110 TYR A N 1
ATOM 902 C CA . TYR A 1 110 ? -4.986 -12.915 12.445 1.00 29.95 110 TYR A CA 1
ATOM 903 C C . TYR A 1 110 ? -4.502 -12.142 11.247 1.00 28.97 110 TYR A C 1
ATOM 904 O O . TYR A 1 110 ? -5.176 -12.110 10.204 1.00 28.83 110 TYR A O 1
ATOM 913 N N . CYS A 1 111 ? -3.365 -11.473 11.422 1.00 27.32 111 CYS A N 1
ATOM 914 C CA . CYS A 1 111 ? -2.872 -10.490 10.472 1.00 26.68 111 CYS A CA 1
ATOM 915 C C . CYS A 1 111 ? -1.562 -10.872 9.812 1.00 25.90 111 CYS A C 1
ATOM 916 O O . CYS A 1 111 ? -0.946 -10.044 9.158 1.00 25.74 111 CYS A O 1
ATOM 919 N N . SER A 1 112 ? -1.145 -12.126 9.960 1.00 25.82 112 SER A N 1
ATOM 920 C CA . SER A 1 112 ? 0.235 -12.488 9.640 1.00 25.82 112 SER A CA 1
ATOM 921 C C . SER A 1 112 ? 0.348 -13.092 8.257 1.00 26.43 112 SER A C 1
ATOM 922 O O . SER A 1 112 ? 1.427 -13.517 7.839 1.00 26.17 112 SER A O 1
ATOM 925 N N . GLY A 1 113 ? -0.773 -13.135 7.547 1.00 26.02 113 GLY A N 1
ATOM 926 C CA . GLY A 1 113 ? -0.816 -13.797 6.258 1.00 24.58 113 GLY A CA 1
ATOM 927 C C . GLY A 1 113 ? -1.222 -12.835 5.176 1.00 23.93 113 GLY A C 1
ATOM 928 O O . GLY A 1 113 ? -0.885 -11.659 5.217 1.00 22.73 113 GLY A O 1
ATOM 929 N N . SER A 1 114 ? -1.930 -13.366 4.193 1.00 23.54 114 SER A N 1
ATOM 930 C CA . SER A 1 114 ? -2.483 -12.586 3.131 1.00 25.58 114 SER A CA 1
ATOM 931 C C . SER A 1 114 ? -3.347 -11.527 3.741 1.00 25.76 114 SER A C 1
ATOM 932 O O . SER A 1 114 ? -4.047 -11.779 4.747 1.00 26.51 114 SER A O 1
ATOM 935 N N . LEU A 1 115 ? -3.221 -10.322 3.211 1.00 25.58 115 LEU A N 1
ATOM 936 C CA . LEU A 1 115 ? -4.029 -9.178 3.619 1.00 24.94 115 LEU A CA 1
ATOM 937 C C . LEU A 1 115 ? -4.271 -8.402 2.327 1.00 26.00 115 LEU A C 1
ATOM 938 O O . LEU A 1 115 ? -3.460 -8.521 1.390 1.00 26.25 115 LEU A O 1
ATOM 943 N N . PRO A 1 116 ? -5.384 -7.631 2.263 1.00 26.22 116 PRO A N 1
ATOM 944 C CA . PRO A 1 116 ? -5.645 -6.800 1.083 1.00 26.87 116 PRO A CA 1
ATOM 945 C C . PRO A 1 116 ? -4.554 -5.771 0.940 1.00 26.97 116 PRO A C 1
ATOM 946 O O . PRO A 1 116 ? -3.974 -5.332 1.928 1.00 26.58 116 PRO A O 1
ATOM 950 N N . SER A 1 117 ? -4.276 -5.397 -0.301 1.00 28.07 117 SER A N 1
ATOM 951 C CA . SER A 1 117 ? -3.352 -4.309 -0.590 1.00 28.92 117 SER A CA 1
ATOM 952 C C . SER A 1 117 ? -3.911 -3.011 -0.016 1.00 28.06 117 SER A C 1
ATOM 953 O O . SER A 1 117 ? -5.109 -2.834 0.054 1.00 28.76 117 SER A O 1
ATOM 956 N N . ILE A 1 118 ? -3.038 -2.105 0.400 1.00 28.34 118 ILE A N 1
ATOM 957 C CA . ILE A 1 118 ? -3.468 -0.846 0.977 1.00 27.31 118 ILE A CA 1
ATOM 958 C C . ILE A 1 118 ? -3.607 0.219 -0.099 1.00 27.73 118 ILE A C 1
ATOM 959 O O . ILE A 1 118 ? -3.995 1.350 0.169 1.00 27.20 118 ILE A O 1
ATOM 964 N N . ASN A 1 119 ? -3.305 -0.158 -1.336 1.00 28.16 119 ASN A N 1
ATOM 965 C CA . ASN A 1 119 ? -3.183 0.818 -2.410 1.00 29.91 119 ASN A CA 1
ATOM 966 C C . ASN A 1 119 ? -4.451 1.596 -2.683 1.00 29.74 119 ASN A C 1
ATOM 967 O O . ASN A 1 119 ? -4.375 2.756 -3.064 1.00 29.33 119 ASN A O 1
ATOM 972 N N . ASP A 1 120 ? -5.602 0.955 -2.453 1.00 29.03 120 ASP A N 1
ATOM 973 C CA . ASP A 1 120 ? -6.894 1.609 -2.603 1.00 30.30 120 ASP A CA 1
ATOM 974 C C . ASP A 1 120 ? -7.115 2.724 -1.590 1.00 28.95 120 ASP A C 1
ATOM 975 O O . ASP A 1 120 ? -8.046 3.504 -1.720 1.00 29.46 120 ASP A O 1
ATOM 980 N N . CYS A 1 121 ? -6.278 2.777 -0.565 1.00 28.52 121 CYS A N 1
ATOM 981 C CA . CYS A 1 121 ? -6.343 3.862 0.400 1.00 28.02 121 CYS A CA 1
ATOM 982 C C . CYS A 1 121 ? -5.599 5.108 -0.067 1.00 27.50 121 CYS A C 1
ATOM 983 O O . CYS A 1 121 ? -5.696 6.162 0.579 1.00 27.04 121 CYS A O 1
ATOM 986 N N . PHE A 1 122 ? -4.834 4.979 -1.149 1.00 26.69 122 PHE A N 1
ATOM 987 C CA . PHE A 1 122 ? -3.915 6.049 -1.556 1.00 26.51 122 PHE A CA 1
ATOM 988 C C . PHE A 1 122 ? -4.264 6.661 -2.890 1.00 26.89 122 PHE A C 1
ATOM 989 O O . PHE A 1 122 ? -3.487 7.411 -3.494 1.00 26.60 122 PHE A O 1
ATOM 998 N N . LYS B 1 1 ? 19.036 -26.315 -8.518 1.00 41.23 1 LYS B N 1
ATOM 999 C CA . LYS B 1 1 ? 17.683 -26.403 -9.149 1.00 40.50 1 LYS B CA 1
ATOM 1000 C C . LYS B 1 1 ? 17.008 -25.022 -9.219 1.00 39.34 1 LYS B C 1
ATOM 1001 O O . LYS B 1 1 ? 17.241 -24.161 -8.364 1.00 38.71 1 LYS B O 1
ATOM 1007 N N . THR B 1 2 ? 16.212 -24.807 -10.265 1.00 37.59 2 THR B N 1
ATOM 1008 C CA . THR B 1 2 ? 15.459 -23.555 -10.414 1.00 36.33 2 THR B CA 1
ATOM 1009 C C . THR B 1 2 ? 13.972 -23.828 -10.622 1.00 35.04 2 THR B C 1
ATOM 1010 O O . THR B 1 2 ? 13.586 -24.619 -11.474 1.00 35.06 2 THR B O 1
ATOM 1014 N N . PHE B 1 3 ? 13.154 -23.177 -9.809 1.00 32.95 3 PHE B N 1
ATOM 1015 C CA . PHE B 1 3 ? 11.714 -23.245 -9.922 1.00 31.59 3 PHE B CA 1
ATOM 1016 C C . PHE B 1 3 ? 11.219 -22.188 -10.881 1.00 30.74 3 PHE B C 1
ATOM 1017 O O . PHE B 1 3 ? 11.948 -21.279 -11.246 1.00 30.43 3 PHE B O 1
ATOM 1025 N N . THR B 1 4 ? 9.970 -22.328 -11.296 1.00 29.89 4 THR B N 1
ATOM 1026 C CA . THR B 1 4 ? 9.257 -21.263 -11.953 1.00 28.63 4 THR B CA 1
ATOM 1027 C C . THR B 1 4 ? 8.218 -20.821 -10.942 1.00 28.32 4 THR B C 1
ATOM 1028 O O . THR B 1 4 ? 7.974 -21.516 -9.943 1.00 28.40 4 THR B O 1
ATOM 1032 N N . ARG B 1 5 ? 7.585 -19.682 -11.195 1.00 27.27 5 ARG B N 1
ATOM 1033 C CA . ARG B 1 5 ? 6.536 -19.184 -10.315 1.00 26.87 5 ARG B CA 1
ATOM 1034 C C . ARG B 1 5 ? 5.517 -20.280 -10.028 1.00 26.41 5 ARG B C 1
ATOM 1035 O O . ARG B 1 5 ? 5.150 -20.496 -8.877 1.00 26.70 5 ARG B O 1
ATOM 1043 N N . CYS B 1 6 ? 5.032 -20.932 -11.078 1.00 25.02 6 CYS B N 1
ATOM 1044 C CA . CYS B 1 6 ? 3.938 -21.888 -10.899 1.00 25.68 6 CYS B CA 1
ATOM 1045 C C . CYS B 1 6 ? 4.406 -23.197 -10.294 1.00 25.13 6 CYS B C 1
ATOM 1046 O O . CYS B 1 6 ? 3.649 -23.808 -9.553 1.00 24.89 6 CYS B O 1
ATOM 1049 N N . SER B 1 7 ? 5.618 -23.645 -10.639 1.00 24.80 7 SER B N 1
ATOM 1050 C CA . SER B 1 7 ? 6.136 -24.876 -10.030 1.00 25.51 7 SER B CA 1
ATOM 1051 C C . SER B 1 7 ? 6.351 -24.660 -8.526 1.00 25.59 7 SER B C 1
ATOM 1052 O O . SER B 1 7 ? 6.034 -25.531 -7.709 1.00 25.49 7 SER B O 1
ATOM 1055 N N . LEU B 1 8 ? 6.861 -23.488 -8.160 1.00 24.18 8 LEU B N 1
ATOM 1056 C CA . LEU B 1 8 ? 6.998 -23.163 -6.761 1.00 24.69 8 LEU B CA 1
ATOM 1057 C C . LEU B 1 8 ? 5.629 -23.053 -6.087 1.00 24.66 8 LEU B C 1
ATOM 1058 O O . LEU B 1 8 ? 5.427 -23.604 -5.040 1.00 24.91 8 LEU B O 1
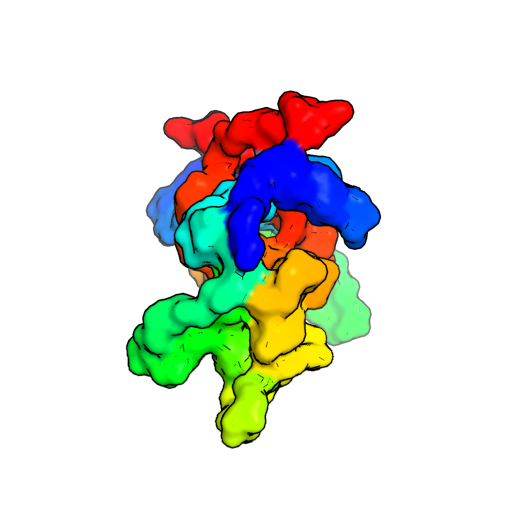ATOM 1063 N N . ALA B 1 9 ? 4.693 -22.360 -6.707 1.00 23.67 9 ALA B N 1
ATOM 1064 C CA . ALA B 1 9 ? 3.366 -22.218 -6.123 1.00 24.53 9 ALA B CA 1
ATOM 1065 C C . ALA B 1 9 ? 2.766 -23.595 -5.884 1.00 24.72 9 ALA B C 1
ATOM 1066 O O . ALA B 1 9 ? 2.168 -23.837 -4.832 1.00 25.96 9 ALA B O 1
ATOM 1068 N N . ARG B 1 10 ? 2.900 -24.488 -6.868 1.00 23.62 10 ARG B N 1
ATOM 1069 C CA . ARG B 1 10 ? 2.318 -25.813 -6.755 1.00 23.21 10 ARG B CA 1
ATOM 1070 C C . ARG B 1 10 ? 2.964 -26.594 -5.619 1.00 23.56 10 ARG B C 1
ATOM 1071 O O . ARG B 1 10 ? 2.259 -27.191 -4.798 1.00 22.86 10 ARG B O 1
ATOM 1079 N N . GLU B 1 11 ? 4.293 -26.591 -5.563 1.00 22.49 11 GLU B N 1
ATOM 1080 C CA . GLU B 1 11 ? 4.960 -27.330 -4.487 1.00 23.82 11 GLU B CA 1
ATOM 1081 C C . GLU B 1 11 ? 4.639 -26.714 -3.140 1.00 23.89 11 GLU B C 1
ATOM 1082 O O . GLU B 1 11 ? 4.379 -27.435 -2.176 1.00 23.89 11 GLU B O 1
ATOM 1088 N N . MET B 1 12 ? 4.645 -25.385 -3.061 1.00 23.39 12 MET B N 1
ATOM 1089 C CA . MET B 1 12 ? 4.345 -24.776 -1.768 1.00 24.47 12 MET B CA 1
ATOM 1090 C C . MET B 1 12 ? 2.917 -25.092 -1.333 1.00 24.11 12 MET B C 1
ATOM 1091 O O . MET B 1 12 ? 2.656 -25.396 -0.165 1.00 23.75 12 MET B O 1
ATOM 1096 N N . TYR B 1 13 ? 1.989 -25.025 -2.281 1.00 24.24 13 TYR B N 1
ATOM 1097 C CA . TYR B 1 13 ? 0.606 -25.421 -1.986 1.00 24.59 13 TYR B CA 1
ATOM 1098 C C . TYR B 1 13 ? 0.547 -26.876 -1.491 1.00 24.40 13 TYR B C 1
ATOM 1099 O O . TYR B 1 13 ? -0.100 -27.186 -0.478 1.00 23.58 13 TYR B O 1
ATOM 1108 N N . ALA B 1 14 ? 1.229 -27.778 -2.190 1.00 24.06 14 ALA B N 1
ATOM 1109 C CA . ALA B 1 14 ? 1.255 -29.171 -1.786 1.00 24.14 14 ALA B CA 1
ATOM 1110 C C . ALA B 1 14 ? 1.766 -29.313 -0.353 1.00 24.27 14 ALA B C 1
ATOM 1111 O O . ALA B 1 14 ? 1.280 -30.129 0.428 1.00 24.02 14 ALA B O 1
ATOM 1113 N N . LEU B 1 15 ? 2.744 -28.491 -0.021 1.00 24.73 15 LEU B N 1
ATOM 1114 C CA . LEU B 1 15 ? 3.346 -28.524 1.315 1.00 25.84 15 LEU B CA 1
ATOM 1115 C C . LEU B 1 15 ? 2.480 -27.824 2.385 1.00 26.14 15 LEU B C 1
ATOM 1116 O O . LEU B 1 15 ? 2.889 -27.714 3.548 1.00 26.77 15 LEU B O 1
ATOM 1121 N N . GLY B 1 16 ? 1.311 -27.336 1.980 1.00 25.85 16 GLY B N 1
ATOM 1122 C CA . GLY B 1 16 ? 0.346 -26.785 2.939 1.00 25.91 16 GLY B CA 1
ATOM 1123 C C . GLY B 1 16 ? 0.275 -25.270 3.037 1.00 25.58 16 GLY B C 1
ATOM 1124 O O . GLY B 1 16 ? -0.444 -24.721 3.892 1.00 25.65 16 GLY B O 1
ATOM 1125 N N . VAL B 1 17 ? 0.964 -24.582 2.144 1.00 25.05 17 VAL B N 1
ATOM 1126 C CA . VAL B 1 17 ? 0.928 -23.116 2.150 1.00 24.81 17 VAL B CA 1
ATOM 1127 C C . VAL B 1 17 ? -0.398 -22.741 1.494 1.00 25.09 17 VAL B C 1
ATOM 1128 O O . VAL B 1 17 ? -0.742 -23.297 0.440 1.00 23.61 17 VAL B O 1
ATOM 1132 N N . PRO B 1 18 ? -1.152 -21.803 2.114 1.00 25.51 18 PRO B N 1
ATOM 1133 C CA . PRO B 1 18 ? -2.429 -21.413 1.552 1.00 25.84 18 PRO B CA 1
ATOM 1134 C C . PRO B 1 18 ? -2.248 -20.763 0.188 1.00 26.21 18 PRO B C 1
ATOM 1135 O O . PRO B 1 18 ? -1.289 -20.011 -0.044 1.00 25.46 18 PRO B O 1
ATOM 1139 N N . LYS B 1 19 ? -3.164 -21.061 -0.723 1.00 26.49 19 LYS B N 1
ATOM 1140 C CA . LYS B 1 19 ? -3.072 -20.491 -2.043 1.00 27.14 19 LYS B CA 1
ATOM 1141 C C . LYS B 1 19 ? -2.951 -19.006 -1.994 1.00 27.49 19 LYS B C 1
ATOM 1142 O O . LYS B 1 19 ? -2.205 -18.438 -2.783 1.00 28.70 19 LYS B O 1
ATOM 1148 N N . SER B 1 20 ? -3.671 -18.378 -1.069 1.00 26.59 20 SER B N 1
ATOM 1149 C CA . SER B 1 20 ? -3.697 -16.914 -1.010 1.00 27.17 20 SER B CA 1
ATOM 1150 C C . SER B 1 20 ? -2.300 -16.301 -0.805 1.00 26.96 20 SER B C 1
ATOM 1151 O O . SER B 1 20 ? -2.062 -15.167 -1.199 1.00 27.87 20 SER B O 1
ATOM 1154 N N . GLU B 1 21 ? -1.397 -17.042 -0.164 1.00 25.48 21 GLU B N 1
ATOM 1155 C CA . GLU B 1 21 ? -0.062 -16.540 0.139 1.00 24.78 21 GLU B CA 1
ATOM 1156 C C . GLU B 1 21 ? 0.905 -16.679 -1.006 1.00 24.79 21 GLU B C 1
ATOM 1157 O O . GLU B 1 21 ? 2.019 -16.156 -0.957 1.00 24.19 21 GLU B O 1
ATOM 1163 N N . LEU B 1 22 ? 0.511 -17.418 -2.036 1.00 24.31 22 LEU B N 1
ATOM 1164 C CA . LEU B 1 22 ? 1.487 -17.849 -3.019 1.00 24.90 22 LEU B CA 1
ATOM 1165 C C . LEU B 1 22 ? 1.983 -16.744 -3.950 1.00 24.71 22 LEU B C 1
ATOM 1166 O O . LEU B 1 22 ? 3.140 -16.760 -4.306 1.00 25.13 22 LEU B O 1
ATOM 1171 N N . PRO B 1 23 ? 1.110 -15.798 -4.356 1.00 24.59 23 PRO B N 1
ATOM 1172 C CA . PRO B 1 23 ? 1.687 -14.685 -5.129 1.00 24.51 23 PRO B CA 1
ATOM 1173 C C . PRO B 1 23 ? 2.822 -14.045 -4.349 1.00 24.32 23 PRO B C 1
ATOM 1174 O O . PRO B 1 23 ? 3.905 -13.773 -4.896 1.00 24.45 23 PRO B O 1
ATOM 1178 N N . GLN B 1 24 ? 2.601 -13.849 -3.059 1.00 24.14 24 GLN B N 1
ATOM 1179 C CA . GLN B 1 24 ? 3.616 -13.196 -2.227 1.00 24.40 24 GLN B CA 1
ATOM 1180 C C . GLN B 1 24 ? 4.856 -14.056 -2.081 1.00 24.98 24 GLN B C 1
ATOM 1181 O O . GLN B 1 24 ? 5.982 -13.563 -2.234 1.00 24.79 24 GLN B O 1
ATOM 1187 N N . TRP B 1 25 ? 4.674 -15.343 -1.810 1.00 25.24 25 TRP B N 1
ATOM 1188 C CA . TRP B 1 25 ? 5.850 -16.198 -1.635 1.00 25.55 25 TRP B CA 1
ATOM 1189 C C . TRP B 1 25 ? 6.665 -16.294 -2.915 1.00 25.89 25 TRP B C 1
ATOM 1190 O O . TRP B 1 25 ? 7.893 -16.307 -2.873 1.00 25.82 25 TRP B O 1
ATOM 1201 N N . THR B 1 26 ? 5.997 -16.403 -4.061 1.00 25.63 26 THR B N 1
ATOM 1202 C CA . THR B 1 26 ? 6.737 -16.533 -5.305 1.00 25.43 26 THR B CA 1
ATOM 1203 C C . THR B 1 26 ? 7.401 -15.212 -5.674 1.00 25.60 26 THR B C 1
ATOM 1204 O O . THR B 1 26 ? 8.498 -15.212 -6.216 1.00 26.12 26 THR B O 1
ATOM 1208 N N . CYS B 1 27 ? 6.744 -14.094 -5.383 1.00 25.29 27 CYS B N 1
ATOM 1209 C CA . CYS B 1 27 ? 7.353 -12.781 -5.611 1.00 25.58 27 CYS B CA 1
ATOM 1210 C C . CYS B 1 27 ? 8.638 -12.693 -4.784 1.00 25.50 27 CYS B C 1
ATOM 1211 O O . CYS B 1 27 ? 9.686 -12.264 -5.278 1.00 26.76 27 CYS B O 1
ATOM 1214 N N . ILE B 1 28 ? 8.558 -13.093 -3.523 1.00 25.40 28 ILE B N 1
ATOM 1215 C CA . ILE B 1 28 ? 9.710 -13.032 -2.631 1.00 25.11 28 ILE B CA 1
ATOM 1216 C C . ILE B 1 28 ? 10.806 -13.945 -3.155 1.00 25.38 28 ILE B C 1
ATOM 1217 O O . ILE B 1 28 ? 11.974 -13.556 -3.244 1.00 24.94 28 ILE B O 1
ATOM 1222 N N . ALA B 1 29 ? 10.436 -15.167 -3.502 1.00 24.93 29 ALA B N 1
ATOM 1223 C CA . ALA B 1 29 ? 11.424 -16.093 -4.051 1.00 25.43 29 ALA B CA 1
ATOM 1224 C C . ALA B 1 29 ? 12.077 -15.532 -5.312 1.00 25.88 29 ALA B C 1
ATOM 1225 O O . ALA B 1 29 ? 13.305 -15.638 -5.495 1.00 26.62 29 ALA B O 1
ATOM 1227 N N . GLU B 1 30 ? 11.274 -14.947 -6.195 1.00 25.66 30 GLU B N 1
ATOM 1228 C CA . GLU B 1 30 ? 11.802 -14.381 -7.433 1.00 26.76 30 GLU B CA 1
ATOM 1229 C C . GLU B 1 30 ? 12.866 -13.337 -7.132 1.00 26.49 30 GLU B C 1
ATOM 1230 O O . GLU B 1 30 ? 13.973 -13.347 -7.690 1.00 26.85 30 GLU B O 1
ATOM 1236 N N . HIS B 1 31 ? 12.546 -12.445 -6.211 1.00 26.20 31 HIS B N 1
ATOM 1237 C CA . HIS B 1 31 ? 13.477 -11.409 -5.808 1.00 25.59 31 HIS B CA 1
ATOM 1238 C C . HIS B 1 31 ? 14.701 -11.944 -5.074 1.00 25.87 31 HIS B C 1
ATOM 1239 O O . HIS B 1 31 ? 15.827 -11.534 -5.363 1.00 25.45 31 HIS B O 1
ATOM 1246 N N . GLU B 1 32 ? 14.483 -12.821 -4.101 1.00 25.67 32 GLU B N 1
ATOM 1247 C CA . GLU B 1 32 ? 15.570 -13.302 -3.253 1.00 25.93 32 GLU B CA 1
ATOM 1248 C C . GLU B 1 32 ? 16.552 -14.190 -3.986 1.00 26.55 32 GLU B C 1
ATOM 1249 O O . GLU B 1 32 ? 17.755 -14.032 -3.848 1.00 26.87 32 GLU B O 1
ATOM 1255 N N . SER B 1 33 ? 16.049 -15.131 -4.778 1.00 27.14 33 SER B N 1
ATOM 1256 C CA . SER B 1 33 ? 16.912 -16.195 -5.283 1.00 26.97 33 SER B CA 1
ATOM 1257 C C . SER B 1 33 ? 16.718 -16.487 -6.756 1.00 27.51 33 SER B C 1
ATOM 1258 O O . SER B 1 33 ? 17.324 -17.443 -7.275 1.00 27.90 33 SER B O 1
ATOM 1261 N N . SER B 1 34 ? 15.885 -15.697 -7.435 1.00 26.66 34 SER B N 1
ATOM 1262 C CA . SER B 1 34 ? 15.406 -16.034 -8.788 1.00 26.74 34 SER B CA 1
ATOM 1263 C C . SER B 1 34 ? 14.959 -17.484 -8.839 1.00 26.61 34 SER B C 1
ATOM 1264 O O . SER B 1 34 ? 15.172 -18.190 -9.834 1.00 26.31 34 SER B O 1
ATOM 1267 N N . TYR B 1 35 ? 14.320 -17.913 -7.750 1.00 26.39 35 TYR B N 1
ATOM 1268 C CA . TYR B 1 35 ? 13.718 -19.241 -7.620 1.00 27.01 35 TYR B CA 1
ATOM 1269 C C . TYR B 1 35 ? 14.739 -20.383 -7.478 1.00 27.25 35 TYR B C 1
ATOM 1270 O O . TYR B 1 35 ? 14.396 -21.558 -7.643 1.00 27.03 35 TYR B O 1
ATOM 1279 N N . ARG B 1 36 ? 15.990 -20.045 -7.212 1.00 27.26 36 ARG B N 1
ATOM 1280 C CA . ARG B 1 36 ? 17.006 -21.077 -7.098 1.00 28.27 36 ARG B CA 1
ATOM 1281 C C . ARG B 1 36 ? 17.050 -21.621 -5.682 1.00 27.61 36 ARG B C 1
ATOM 1282 O O . ARG B 1 36 ? 17.090 -20.867 -4.717 1.00 27.62 36 ARG B O 1
ATOM 1290 N N . THR B 1 37 ? 17.074 -22.933 -5.550 1.00 28.29 37 THR B N 1
ATOM 1291 C CA . THR B 1 37 ? 17.122 -23.527 -4.209 1.00 28.28 37 THR B CA 1
ATOM 1292 C C . THR B 1 37 ? 18.521 -23.509 -3.594 1.00 28.94 37 THR B C 1
ATOM 1293 O O . THR B 1 37 ? 18.655 -23.382 -2.388 1.00 29.94 37 THR B O 1
ATOM 1297 N N . ASN B 1 38 ? 19.558 -23.594 -4.424 1.00 29.14 38 ASN B N 1
ATOM 1298 C CA . ASN B 1 38 ? 20.899 -23.793 -3.883 1.00 31.42 38 ASN B CA 1
ATOM 1299 C C . ASN B 1 38 ? 21.719 -22.526 -3.605 1.00 31.49 38 ASN B C 1
ATOM 1300 O O . ASN B 1 38 ? 22.934 -22.597 -3.485 1.00 34.71 38 ASN B O 1
ATOM 1305 N N . VAL B 1 39 ? 21.080 -21.375 -3.481 1.00 30.60 39 VAL B N 1
ATOM 1306 C CA . VAL B 1 39 ? 21.840 -20.128 -3.465 1.00 29.91 39 VAL B CA 1
ATOM 1307 C C . VAL B 1 39 ? 22.264 -19.770 -2.068 1.00 28.08 39 VAL B C 1
ATOM 1308 O O . VAL B 1 39 ? 21.461 -19.839 -1.153 1.00 28.09 39 VAL B O 1
ATOM 1312 N N . VAL B 1 40 ? 23.540 -19.415 -1.929 1.00 27.03 40 VAL B N 1
ATOM 1313 C CA . VAL B 1 40 ? 24.006 -18.707 -0.757 1.00 26.58 40 VAL B CA 1
ATOM 1314 C C . VAL B 1 40 ? 24.287 -17.289 -1.182 1.00 26.19 40 VAL B C 1
ATOM 1315 O O . VAL B 1 40 ? 25.116 -17.036 -2.056 1.00 25.89 40 VAL B O 1
ATOM 1319 N N . GLY B 1 41 ? 23.573 -16.358 -0.577 1.00 26.17 41 GLY B N 1
ATOM 1320 C CA . GLY B 1 41 ? 23.695 -14.972 -0.964 1.00 25.02 41 GLY B CA 1
ATOM 1321 C C . GLY B 1 41 ? 25.075 -14.403 -0.678 1.00 25.86 41 GLY B C 1
ATOM 1322 O O . GLY B 1 41 ? 25.865 -14.982 0.095 1.00 25.70 41 GLY B O 1
ATOM 1323 N N . PRO B 1 42 ? 25.375 -13.247 -1.280 1.00 25.34 42 PRO B N 1
ATOM 1324 C CA . PRO B 1 42 ? 26.631 -12.567 -1.015 1.00 24.89 42 PRO B CA 1
ATOM 1325 C C . PRO B 1 42 ? 26.682 -12.254 0.469 1.00 24.32 42 PRO B C 1
ATOM 1326 O O . PRO B 1 42 ? 25.637 -12.000 1.097 1.00 23.71 42 PRO B O 1
ATOM 1330 N N . THR B 1 43 ? 27.871 -12.300 1.045 1.00 23.08 43 THR B N 1
ATOM 1331 C CA . THR B 1 43 ? 27.992 -12.020 2.478 1.00 23.02 43 THR B CA 1
ATOM 1332 C C . THR B 1 43 ? 27.503 -10.619 2.813 1.00 22.61 43 THR B C 1
ATOM 1333 O O . THR B 1 43 ? 27.842 -9.662 2.134 1.00 22.91 43 THR B O 1
ATOM 1337 N N . ASN B 1 44 ? 26.674 -10.534 3.848 1.00 22.50 44 ASN B N 1
ATOM 1338 C CA . ASN B 1 44 ? 26.098 -9.284 4.307 1.00 22.12 44 ASN B CA 1
ATOM 1339 C C . ASN B 1 44 ? 27.118 -8.500 5.081 1.00 21.56 44 ASN B C 1
ATOM 1340 O O . ASN B 1 44 ? 28.164 -9.031 5.420 1.00 20.39 44 ASN B O 1
ATOM 1345 N N . SER B 1 45 ? 26.828 -7.227 5.349 1.00 21.59 45 SER B N 1
ATOM 1346 C CA . SER B 1 45 ? 27.786 -6.345 6.010 1.00 21.44 45 SER B CA 1
ATOM 1347 C C . SER B 1 45 ? 28.142 -6.826 7.412 1.00 21.00 45 SER B C 1
ATOM 1348 O O . SER B 1 45 ? 29.199 -6.482 7.943 1.00 20.31 45 SER B O 1
ATOM 1351 N N . ASN B 1 46 ? 27.255 -7.621 8.013 1.00 21.56 46 ASN B N 1
ATOM 1352 C CA . ASN B 1 46 ? 27.543 -8.193 9.338 1.00 22.65 46 ASN B CA 1
ATOM 1353 C C . ASN B 1 46 ? 28.171 -9.597 9.263 1.00 22.83 46 ASN B C 1
ATOM 1354 O O . ASN B 1 46 ? 28.260 -10.304 10.265 1.00 23.27 46 ASN B O 1
ATOM 1359 N N . GLY B 1 47 ? 28.577 -10.004 8.068 1.00 22.74 47 GLY B N 1
ATOM 1360 C CA . GLY B 1 47 ? 29.281 -11.263 7.910 1.00 21.93 47 GLY B CA 1
ATOM 1361 C C . GLY B 1 47 ? 28.347 -12.428 7.810 1.00 22.35 47 GLY B C 1
ATOM 1362 O O . GLY B 1 47 ? 28.791 -13.552 7.611 1.00 21.43 47 GLY B O 1
ATOM 1363 N N . SER B 1 48 ? 27.045 -12.168 7.922 1.00 22.33 48 SER B N 1
ATOM 1364 C CA . SER B 1 48 ? 26.052 -13.221 7.719 1.00 23.78 48 SER B CA 1
ATOM 1365 C C . SER B 1 48 ? 25.829 -13.538 6.255 1.00 23.92 48 SER B C 1
ATOM 1366 O O . SER B 1 48 ? 26.263 -12.793 5.369 1.00 23.33 48 SER B O 1
ATOM 1369 N N . ASN B 1 49 ? 25.180 -14.677 6.024 1.00 24.32 49 ASN B N 1
ATOM 1370 C CA . ASN B 1 49 ? 24.810 -15.121 4.698 1.00 24.97 49 ASN B CA 1
ATOM 1371 C C . ASN B 1 49 ? 23.381 -15.625 4.727 1.00 25.56 49 ASN B C 1
ATOM 1372 O O . ASN B 1 49 ? 22.912 -16.155 5.747 1.00 25.77 49 ASN B O 1
ATOM 1377 N N . ASP B 1 50 ? 22.714 -15.460 3.598 1.00 24.57 50 ASP B N 1
ATOM 1378 C CA . ASP B 1 50 ? 21.359 -15.869 3.431 1.00 24.86 50 ASP B CA 1
ATOM 1379 C C . ASP B 1 50 ? 21.308 -17.118 2.537 1.00 24.89 50 ASP B C 1
ATOM 1380 O O . ASP B 1 50 ? 22.086 -17.256 1.590 1.00 23.65 50 ASP B O 1
ATOM 1385 N N . TYR B 1 51 ? 20.380 -18.009 2.859 1.00 24.12 51 TYR B N 1
ATOM 1386 C CA . TYR B 1 51 ? 20.388 -19.360 2.305 1.00 24.39 51 TYR B CA 1
ATOM 1387 C C . TYR B 1 51 ? 19.117 -19.733 1.617 1.00 25.15 51 TYR B C 1
ATOM 1388 O O . TYR B 1 51 ? 18.022 -19.601 2.187 1.00 25.48 51 TYR B O 1
ATOM 1397 N N . GLY B 1 52 ? 19.273 -20.228 0.395 1.00 25.85 52 GLY B N 1
ATOM 1398 C CA . GLY B 1 52 ? 18.197 -20.915 -0.266 1.00 25.88 52 GLY B CA 1
ATOM 1399 C C . GLY B 1 52 ? 17.228 -20.012 -0.962 1.00 26.07 52 GLY B C 1
ATOM 1400 O O . GLY B 1 52 ? 17.469 -18.819 -1.159 1.00 26.10 52 GLY B O 1
ATOM 1401 N N . ILE B 1 53 ? 16.104 -20.602 -1.325 1.00 25.93 53 ILE B N 1
ATOM 1402 C CA . ILE B 1 53 ? 15.175 -19.948 -2.211 1.00 25.41 53 ILE B CA 1
ATOM 1403 C C . ILE B 1 53 ? 14.570 -18.690 -1.620 1.00 25.33 53 ILE B C 1
ATOM 1404 O O . ILE B 1 53 ? 14.256 -17.755 -2.354 1.00 26.88 53 ILE B O 1
ATOM 1409 N N . PHE B 1 54 ? 14.423 -18.653 -0.295 1.00 25.57 54 PHE B N 1
ATOM 1410 C CA . PHE B 1 54 ? 13.923 -17.473 0.391 1.00 25.32 54 PHE B CA 1
ATOM 1411 C C . PHE B 1 54 ? 15.024 -16.670 1.066 1.00 25.41 54 PHE B C 1
ATOM 1412 O O . PHE B 1 54 ? 14.731 -15.710 1.777 1.00 26.38 54 PHE B O 1
ATOM 1420 N N . GLN B 1 55 ? 16.274 -17.045 0.817 1.00 25.34 55 GLN B N 1
ATOM 1421 C CA . GLN B 1 55 ? 17.418 -16.297 1.363 1.00 24.93 55 GLN B CA 1
ATOM 1422 C C . GLN B 1 55 ? 17.260 -16.015 2.856 1.00 25.72 55 GLN B C 1
ATOM 1423 O O . GLN B 1 55 ? 17.170 -14.852 3.326 1.00 25.20 55 GLN B O 1
ATOM 1429 N N . ILE B 1 56 ? 17.274 -17.112 3.596 1.00 25.39 56 ILE B N 1
ATOM 1430 C CA . ILE B 1 56 ? 17.022 -17.084 5.020 1.00 25.81 56 ILE B CA 1
ATOM 1431 C C . ILE B 1 56 ? 18.360 -16.927 5.755 1.00 25.86 56 ILE B C 1
ATOM 1432 O O . ILE B 1 56 ? 19.328 -17.640 5.480 1.00 25.60 56 ILE B O 1
ATOM 1437 N N . ASN B 1 57 ? 18.401 -15.984 6.684 1.00 25.73 57 ASN B N 1
ATOM 1438 C CA . ASN B 1 57 ? 19.660 -15.523 7.275 1.00 25.63 57 ASN B CA 1
ATOM 143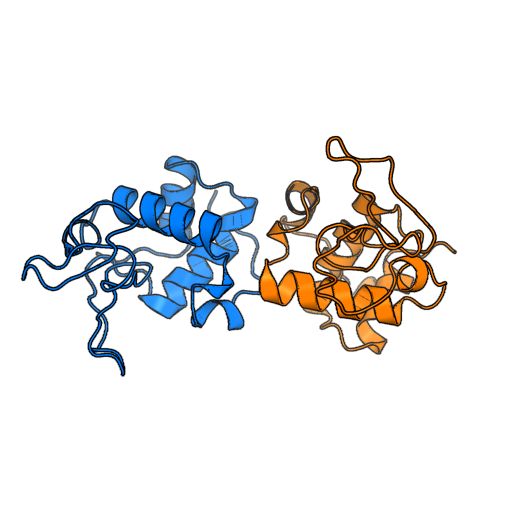9 C C . ASN B 1 57 ? 20.237 -16.475 8.323 1.00 25.99 57 ASN B C 1
ATOM 1440 O O . ASN B 1 57 ? 19.520 -17.007 9.160 1.00 25.66 57 ASN B O 1
ATOM 1445 N N . ASN B 1 58 ? 21.541 -16.681 8.262 1.00 25.46 58 ASN B N 1
ATOM 1446 C CA . ASN B 1 58 ? 22.212 -17.662 9.096 1.00 26.21 58 ASN B CA 1
ATOM 1447 C C . ASN B 1 58 ? 22.618 -17.171 10.483 1.00 25.42 58 ASN B C 1
ATOM 1448 O O . ASN B 1 58 ? 23.286 -17.891 11.237 1.00 27.28 58 ASN B O 1
ATOM 1453 N N . TYR B 1 59 ? 22.262 -15.939 10.813 1.00 25.77 59 TYR B N 1
ATOM 1454 C CA . TYR B 1 59 ? 22.515 -15.414 12.154 1.00 25.55 59 TYR B CA 1
ATOM 1455 C C . TYR B 1 59 ? 21.302 -15.636 13.044 1.00 25.80 59 TYR B C 1
ATOM 1456 O O . TYR B 1 59 ? 21.432 -15.771 14.262 1.00 25.17 59 TYR B O 1
ATOM 1465 N N . TYR B 1 60 ? 20.125 -15.678 12.422 1.00 25.31 60 TYR B N 1
ATOM 1466 C CA . TYR B 1 60 ? 18.850 -15.801 13.148 1.00 26.15 60 TYR B CA 1
ATOM 1467 C C . TYR B 1 60 ? 18.130 -17.120 12.989 1.00 25.15 60 TYR B C 1
ATOM 1468 O O . TYR B 1 60 ? 17.469 -17.569 13.913 1.00 24.92 60 TYR B O 1
ATOM 1477 N N . TRP B 1 61 ? 18.225 -17.735 11.817 1.00 25.14 61 TRP B N 1
ATOM 1478 C CA . TRP B 1 61 ? 17.247 -18.766 11.463 1.00 25.23 61 TRP B CA 1
ATOM 1479 C C . TRP B 1 61 ? 17.787 -20.156 11.271 1.00 25.07 61 TRP B C 1
ATOM 1480 O O . TRP B 1 61 ? 17.055 -21.135 11.458 1.00 25.01 61 TRP B O 1
ATOM 1491 N N . CYS B 1 62 ? 19.046 -20.264 10.871 1.00 24.92 62 CYS B N 1
ATOM 1492 C CA . CYS B 1 62 ? 19.618 -21.578 10.625 1.00 25.73 62 CYS B CA 1
ATOM 1493 C C . CYS B 1 62 ? 21.029 -21.614 11.185 1.00 25.62 62 CYS B C 1
ATOM 1494 O O . CYS B 1 62 ? 21.653 -20.573 11.376 1.00 25.72 62 CYS B O 1
ATOM 1497 N N . GLN B 1 63 ? 21.496 -22.812 11.517 1.00 24.93 63 GLN B N 1
ATOM 1498 C CA . GLN B 1 63 ? 22.820 -22.968 12.133 1.00 25.55 63 GLN B CA 1
ATOM 1499 C C . GLN B 1 63 ? 23.906 -23.139 11.062 1.00 26.67 63 GLN B C 1
ATOM 1500 O O . GLN B 1 63 ? 23.886 -24.139 10.336 1.00 28.17 63 GLN B O 1
ATOM 1506 N N . PRO B 1 64 ? 24.830 -22.171 10.938 1.00 27.79 64 PRO B N 1
ATOM 1507 C CA . PRO B 1 64 ? 26.003 -22.429 10.089 1.00 28.97 64 PRO B CA 1
ATOM 1508 C C . PRO B 1 64 ? 26.779 -23.679 10.530 1.00 30.14 64 PRO B C 1
ATOM 1509 O O . PRO B 1 64 ? 26.984 -23.901 11.716 1.00 29.06 64 PRO B O 1
ATOM 1513 N N . SER B 1 65 ? 27.199 -24.480 9.554 1.00 32.54 65 SER B N 1
ATOM 1514 C CA . SER B 1 65 ? 27.909 -25.748 9.802 1.00 34.33 65 SER B CA 1
ATOM 1515 C C . SER B 1 65 ? 29.276 -25.511 10.379 1.00 34.49 65 SER B C 1
ATOM 1516 O O . SER B 1 65 ? 29.834 -26.381 11.057 1.00 35.17 65 SER B O 1
ATOM 1519 N N . ASN B 1 66 ? 29.830 -24.331 10.122 1.00 34.71 66 ASN B N 1
ATOM 1520 C CA . ASN B 1 66 ? 31.099 -23.959 10.727 1.00 34.00 66 ASN B CA 1
ATOM 1521 C C . ASN B 1 66 ? 30.955 -23.663 12.213 1.00 33.28 66 ASN B C 1
ATOM 1522 O O . ASN B 1 66 ? 31.938 -23.386 12.891 1.00 32.84 66 ASN B O 1
ATOM 1527 N N . GLY B 1 67 ? 29.718 -23.704 12.711 1.00 32.01 67 GLY B N 1
ATOM 1528 C CA . GLY B 1 67 ? 29.473 -23.652 14.149 1.00 30.89 67 GLY B CA 1
ATOM 1529 C C . GLY B 1 67 ? 29.378 -22.265 14.751 1.00 30.88 67 GLY B C 1
ATOM 1530 O O . GLY B 1 67 ? 29.181 -22.125 15.967 1.00 30.05 67 GLY B O 1
ATOM 1531 N N . ARG B 1 68 ? 29.485 -21.233 13.913 1.00 30.93 68 ARG B N 1
ATOM 1532 C CA . ARG B 1 68 ? 29.402 -19.864 14.425 1.00 31.02 68 ARG B CA 1
ATOM 1533 C C . ARG B 1 68 ? 28.004 -19.605 14.972 1.00 30.38 68 ARG B C 1
ATOM 1534 O O . ARG B 1 68 ? 26.999 -20.168 14.477 1.00 30.14 68 ARG B O 1
ATOM 1542 N N . PHE B 1 69 ? 27.949 -18.752 15.988 1.00 29.44 69 PHE B N 1
ATOM 1543 C CA . PHE B 1 69 ? 26.707 -18.545 16.677 1.00 28.13 69 PHE B CA 1
ATOM 1544 C C . PHE B 1 69 ? 25.600 -18.145 15.725 1.00 27.38 69 PHE B C 1
ATOM 1545 O O . PHE B 1 69 ? 25.788 -17.266 14.874 1.00 26.81 69 PHE B O 1
ATOM 1553 N N . SER B 1 70 ? 24.472 -18.848 15.844 1.00 25.57 70 SER B N 1
ATOM 1554 C CA . SER B 1 70 ? 23.194 -18.397 15.306 1.00 24.86 70 SER B CA 1
ATOM 1555 C C . SER B 1 70 ? 22.112 -18.665 16.323 1.00 24.62 70 SER B C 1
ATOM 1556 O O . SER B 1 70 ? 22.224 -19.599 17.120 1.00 24.42 70 SER B O 1
ATOM 1559 N N . TYR B 1 71 ? 21.047 -17.872 16.277 1.00 24.51 71 TYR B N 1
ATOM 1560 C CA . TYR B 1 71 ? 19.838 -18.188 17.037 1.00 24.73 71 TYR B CA 1
ATOM 1561 C C . TYR B 1 71 ? 19.190 -19.461 16.496 1.00 24.39 71 TYR B C 1
ATOM 1562 O O . TYR B 1 71 ? 18.460 -20.123 17.194 1.00 25.53 71 TYR B O 1
ATOM 1571 N N . ASN B 1 72 ? 19.489 -19.816 15.252 1.00 24.11 72 ASN B N 1
ATOM 1572 C CA . ASN B 1 72 ? 18.920 -21.020 14.649 1.00 23.99 72 ASN B CA 1
ATOM 1573 C C . ASN B 1 72 ? 17.443 -21.210 14.996 1.00 24.91 72 ASN B C 1
ATOM 1574 O O . ASN B 1 72 ? 17.029 -22.263 15.503 1.00 24.07 72 ASN B O 1
ATOM 1579 N N . GLU B 1 73 ? 16.644 -20.185 14.741 1.00 24.93 73 GLU B N 1
ATOM 1580 C CA . GLU B 1 73 ? 15.234 -20.244 15.177 1.00 26.49 73 GLU B CA 1
ATOM 1581 C C . GLU B 1 73 ? 14.459 -21.266 14.362 1.00 26.45 73 GLU B C 1
ATOM 1582 O O . GLU B 1 73 ? 13.405 -21.735 14.798 1.00 26.85 73 GLU B O 1
ATOM 1588 N N . CYS B 1 74 ? 14.965 -21.621 13.178 1.00 26.59 74 CYS B N 1
ATOM 1589 C CA . CYS B 1 74 ? 14.289 -22.683 12.410 1.00 27.52 74 CYS B CA 1
ATOM 1590 C C . CYS B 1 74 ? 14.722 -24.079 12.794 1.00 27.31 74 CYS B C 1
ATOM 1591 O O . CYS B 1 74 ? 14.108 -25.055 12.372 1.00 27.69 74 CYS B O 1
ATOM 1594 N N . HIS B 1 75 ? 15.750 -24.151 13.623 1.00 27.49 75 HIS B N 1
ATOM 1595 C CA . HIS B 1 75 ? 16.279 -25.402 14.145 1.00 27.82 75 HIS B CA 1
ATOM 1596 C C . HIS B 1 75 ? 16.737 -26.305 13.004 1.00 27.78 75 HIS B C 1
ATOM 1597 O O . HIS B 1 75 ? 16.321 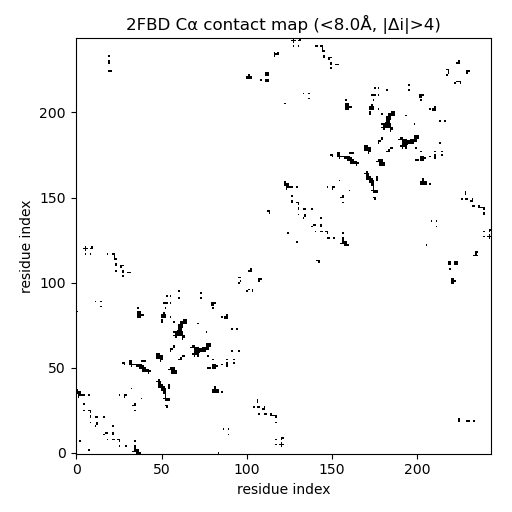-27.454 12.910 1.00 26.90 75 HIS B O 1
ATOM 1604 N N . LEU B 1 76 ? 17.590 -25.778 12.133 1.00 26.51 76 LEU B N 1
ATOM 1605 C CA . LEU B 1 76 ? 18.170 -26.618 11.080 1.00 27.17 76 LEU B CA 1
ATOM 1606 C C . LEU B 1 76 ? 19.493 -26.056 10.655 1.00 26.33 76 LEU B C 1
ATOM 1607 O O . LEU B 1 76 ? 19.788 -24.874 10.896 1.00 24.92 76 LEU B O 1
ATOM 1612 N N . SER B 1 77 ? 20.316 -26.879 10.032 1.00 25.91 77 SER B N 1
ATOM 1613 C CA . SER B 1 77 ? 21.538 -26.336 9.525 1.00 26.19 77 SER B CA 1
ATOM 1614 C C . SER B 1 77 ? 21.152 -25.518 8.291 1.00 25.53 77 SER B C 1
ATOM 1615 O O . SER B 1 77 ? 20.155 -25.790 7.627 1.00 24.90 77 SER B O 1
ATOM 1618 N N . CYS B 1 78 ? 21.949 -24.510 8.000 1.00 25.99 78 CYS B N 1
ATOM 1619 C CA . CYS B 1 78 ? 21.696 -23.690 6.835 1.00 26.19 78 CYS B CA 1
ATOM 1620 C C . CYS B 1 78 ? 21.805 -24.522 5.559 1.00 26.71 78 CYS B C 1
ATOM 1621 O O . CYS B 1 78 ? 21.130 -24.233 4.595 1.00 25.48 78 CYS B O 1
ATOM 1624 N N . ASP B 1 79 ? 22.639 -25.566 5.572 1.00 26.98 79 ASP B N 1
ATOM 1625 C CA . ASP B 1 79 ? 22.706 -26.478 4.415 1.00 27.73 79 ASP B CA 1
ATOM 1626 C C . ASP B 1 79 ? 21.357 -27.125 4.082 1.00 28.57 79 ASP B C 1
ATOM 1627 O O . ASP B 1 79 ? 21.054 -27.369 2.904 1.00 28.17 79 ASP B O 1
ATOM 1632 N N . ALA B 1 80 ? 20.540 -27.366 5.115 1.00 28.12 80 ALA B N 1
ATOM 1633 C CA . ALA B 1 80 ? 19.195 -27.888 4.973 1.00 28.26 80 ALA B CA 1
ATOM 1634 C C . ALA B 1 80 ? 18.331 -26.978 4.124 1.00 27.84 80 ALA B C 1
ATOM 1635 O O . ALA B 1 80 ? 17.331 -27.408 3.590 1.00 28.65 80 ALA B O 1
ATOM 1637 N N . LEU B 1 81 ? 18.720 -25.709 4.038 1.00 27.98 81 LEU B N 1
ATOM 1638 C CA . LEU B 1 81 ? 17.963 -24.708 3.291 1.00 26.89 81 LEU B CA 1
ATOM 1639 C C . LEU B 1 81 ? 18.420 -24.572 1.846 1.00 26.98 81 LEU B C 1
ATOM 1640 O O . LEU B 1 81 ? 17.930 -23.692 1.109 1.00 27.12 81 LEU B O 1
ATOM 1645 N N . LEU B 1 82 ? 19.297 -25.474 1.425 1.00 25.88 82 LEU B N 1
ATOM 1646 C CA . LEU B 1 82 ? 19.860 -25.405 0.071 1.00 25.77 82 LEU B CA 1
ATOM 1647 C C . LEU B 1 82 ? 19.500 -26.628 -0.744 1.00 25.54 82 LEU B C 1
ATOM 1648 O O . LEU B 1 82 ? 20.018 -26.831 -1.847 1.00 26.00 82 LEU B O 1
ATOM 1653 N N . THR B 1 83 ? 18.642 -27.468 -0.194 1.00 25.67 83 THR B N 1
ATOM 1654 C CA . THR B 1 83 ? 18.332 -28.745 -0.833 1.00 26.31 83 THR B CA 1
ATOM 1655 C C . THR B 1 83 ? 17.379 -28.517 -2.002 1.00 25.54 83 THR B C 1
ATOM 1656 O O . THR B 1 83 ? 16.678 -27.519 -2.047 1.00 26.57 83 THR B O 1
ATOM 1660 N N . ASP B 1 84 ? 17.358 -29.451 -2.938 1.00 25.61 84 ASP B N 1
ATOM 1661 C CA . ASP B 1 84 ? 16.406 -29.415 -4.033 1.00 25.83 84 ASP B CA 1
ATOM 1662 C C . ASP B 1 84 ? 14.983 -29.489 -3.481 1.00 26.13 84 ASP B C 1
ATOM 1663 O O . ASP B 1 84 ? 14.075 -28.890 -4.045 1.00 26.94 84 ASP B O 1
ATOM 1668 N N . ASN B 1 85 ? 14.808 -30.213 -2.373 1.00 25.07 85 ASN B N 1
ATOM 1669 C CA . ASN B 1 85 ? 13.521 -30.318 -1.699 1.00 25.67 85 ASN B CA 1
ATOM 1670 C C . ASN B 1 85 ? 13.297 -29.037 -0.904 1.00 24.99 85 ASN B C 1
ATOM 1671 O O . ASN B 1 85 ? 14.037 -28.735 0.019 1.00 25.46 85 ASN B O 1
ATOM 1676 N N . ILE B 1 86 ? 12.277 -28.268 -1.253 1.00 24.63 86 ILE B N 1
ATOM 1677 C CA . ILE B 1 86 ? 12.097 -27.001 -0.602 1.00 24.34 86 ILE B CA 1
ATOM 1678 C C . ILE B 1 86 ? 11.398 -27.066 0.756 1.00 25.01 86 ILE B C 1
ATOM 1679 O O . ILE B 1 86 ? 11.234 -26.026 1.396 1.00 25.06 86 ILE B O 1
ATOM 1684 N N . SER B 1 87 ? 11.057 -28.271 1.208 1.00 25.21 87 SER B N 1
ATOM 1685 C CA . SER B 1 87 ? 10.210 -28.429 2.372 1.00 26.58 87 SER B CA 1
ATOM 1686 C C . SER B 1 87 ? 10.761 -27.625 3.570 1.00 26.28 87 SER B C 1
ATOM 1687 O O . SER B 1 87 ? 10.027 -26.874 4.231 1.00 25.70 87 SER B O 1
ATOM 1690 N N . ASN B 1 88 ? 12.046 -27.815 3.857 1.00 26.27 88 ASN B N 1
ATOM 1691 C CA . ASN B 1 88 ? 12.692 -27.119 4.979 1.00 26.54 88 ASN B CA 1
ATOM 1692 C C . ASN B 1 88 ? 12.653 -25.612 4.817 1.00 26.62 88 ASN B C 1
ATOM 1693 O O . ASN B 1 88 ? 12.339 -24.886 5.766 1.00 25.97 88 ASN B O 1
ATOM 1698 N N . SER B 1 89 ? 12.985 -25.135 3.614 1.00 25.81 89 SER B N 1
ATOM 1699 C CA . SER B 1 89 ? 12.934 -23.717 3.358 1.00 25.81 89 SER B CA 1
ATOM 1700 C C . SER B 1 89 ? 11.520 -23.174 3.549 1.00 26.48 89 SER B C 1
ATOM 1701 O O . SER B 1 89 ? 11.336 -22.078 4.058 1.00 26.22 89 SER B O 1
ATOM 1704 N N . VAL B 1 90 ? 10.523 -23.940 3.107 1.00 26.08 90 VAL B N 1
ATOM 1705 C CA . VAL B 1 90 ? 9.138 -23.486 3.205 1.00 25.86 90 VAL B CA 1
ATOM 1706 C C . VAL B 1 90 ? 8.728 -23.414 4.664 1.00 25.76 90 VAL B C 1
ATOM 1707 O O . VAL B 1 90 ? 8.234 -22.402 5.124 1.00 25.24 90 VAL B O 1
ATOM 1711 N N . THR B 1 91 ? 8.995 -24.480 5.407 1.00 25.74 91 THR B N 1
ATOM 1712 C CA . THR B 1 91 ? 8.683 -24.494 6.818 1.00 25.59 91 THR B CA 1
ATOM 1713 C C . THR B 1 91 ? 9.349 -23.343 7.560 1.00 25.59 91 THR B C 1
ATOM 1714 O O . THR B 1 91 ? 8.728 -22.671 8.349 1.00 24.55 91 THR B O 1
ATOM 1718 N N . CYS B 1 92 ? 10.614 -23.096 7.269 1.00 25.98 92 CYS B N 1
ATOM 1719 C CA . CYS B 1 92 ? 11.346 -22.065 7.972 1.00 25.78 92 CYS B CA 1
ATOM 1720 C C . CYS B 1 92 ? 10.828 -20.679 7.561 1.00 25.29 92 CYS B C 1
ATOM 1721 O O . CYS B 1 92 ? 10.569 -19.834 8.428 1.00 24.60 92 CYS B O 1
ATOM 1724 N N . ALA B 1 93 ? 10.629 -20.462 6.258 1.00 24.07 93 ALA B N 1
ATOM 1725 C CA . ALA B 1 93 ? 10.047 -19.204 5.784 1.00 24.51 93 ALA B CA 1
ATOM 1726 C C . ALA B 1 93 ? 8.677 -18.929 6.424 1.00 24.77 93 ALA B C 1
ATOM 1727 O O . ALA B 1 93 ? 8.386 -17.815 6.824 1.00 25.87 93 ALA B O 1
ATOM 1729 N N . ARG B 1 94 ? 7.851 -19.951 6.535 1.00 25.55 94 ARG B N 1
ATOM 1730 C CA . ARG B 1 94 ? 6.517 -19.777 7.132 1.00 25.72 94 ARG B CA 1
ATOM 1731 C C . ARG B 1 94 ? 6.672 -19.412 8.597 1.00 26.24 94 ARG B C 1
ATOM 1732 O O . ARG B 1 94 ? 5.910 -18.588 9.128 1.00 25.63 94 ARG B O 1
ATOM 1740 N N . LYS B 1 95 ? 7.673 -20.013 9.254 1.00 25.59 95 LYS B N 1
ATOM 1741 C CA . LYS B 1 95 ? 7.937 -19.677 10.639 1.00 26.53 95 LYS B CA 1
ATOM 1742 C C . LYS B 1 95 ? 8.372 -18.217 10.737 1.00 26.14 95 LYS B C 1
ATOM 1743 O O . LYS B 1 95 ? 7.939 -17.492 11.632 1.00 26.05 95 LYS B O 1
ATOM 1749 N N . ILE B 1 96 ? 9.283 -17.810 9.857 1.00 25.58 96 ILE B N 1
ATOM 1750 C CA . ILE B 1 96 ? 9.741 -16.411 9.864 1.00 25.73 96 ILE B CA 1
ATOM 1751 C C . ILE B 1 96 ? 8.548 -15.474 9.690 1.00 25.73 96 ILE B C 1
ATOM 1752 O O . ILE B 1 96 ? 8.372 -14.508 10.449 1.00 24.52 96 ILE B O 1
ATOM 1757 N N . LYS B 1 97 ? 7.733 -15.762 8.674 1.00 25.66 97 LYS B N 1
ATOM 1758 C CA . LYS B 1 97 ? 6.523 -14.960 8.473 1.00 26.55 97 LYS B CA 1
ATOM 1759 C C . LYS B 1 97 ? 5.651 -14.913 9.710 1.00 26.40 97 LYS B C 1
ATOM 1760 O O . LYS B 1 97 ? 5.182 -13.833 10.116 1.00 25.86 97 LYS B O 1
ATOM 1766 N N . SER B 1 98 ? 5.446 -16.067 10.337 1.00 27.20 98 SER B N 1
ATOM 1767 C CA . SER B 1 98 ? 4.558 -16.116 11.482 1.00 27.99 98 SER B CA 1
ATOM 1768 C C . SER B 1 98 ? 5.111 -15.266 12.622 1.00 27.75 98 SER B C 1
ATOM 1769 O O . SER B 1 98 ? 4.355 -14.721 13.405 1.00 26.96 98 SER B O 1
ATOM 1772 N N . GLN B 1 99 ? 6.427 -15.172 12.729 1.00 27.99 99 GLN B N 1
ATOM 1773 C CA . GLN B 1 99 ? 7.026 -14.444 13.839 1.00 28.88 99 GLN B CA 1
ATOM 1774 C C . GLN B 1 99 ? 7.209 -12.971 13.527 1.00 29.01 99 GLN B C 1
ATOM 1775 O O . GLN B 1 99 ? 7.001 -12.115 14.380 1.00 29.00 99 GLN B O 1
ATOM 1781 N N . GLN B 1 100 ? 7.612 -12.682 12.297 1.00 29.13 100 GLN B N 1
ATOM 1782 C CA . GLN B 1 100 ? 8.079 -11.350 11.939 1.00 29.71 100 GLN B CA 1
ATOM 1783 C C . GLN B 1 100 ? 7.327 -10.736 10.769 1.00 29.30 100 GLN B C 1
ATOM 1784 O O . GLN B 1 100 ? 7.536 -9.557 10.440 1.00 29.52 100 GLN B O 1
ATOM 1790 N N . GLY B 1 101 ? 6.501 -11.544 10.113 1.00 28.26 101 GLY B N 1
ATOM 1791 C CA . GLY B 1 101 ? 5.714 -11.082 8.992 1.00 27.79 101 GLY B CA 1
ATOM 1792 C C . GLY B 1 101 ? 6.475 -11.103 7.694 1.00 27.62 101 GLY B C 1
ATOM 1793 O O . GLY B 1 101 ? 7.697 -11.225 7.679 1.00 26.43 101 GLY B O 1
ATOM 1794 N N . TRP B 1 102 ? 5.746 -10.996 6.589 1.00 27.75 102 TRP B N 1
ATOM 1795 C CA . TRP B 1 102 ? 6.377 -10.780 5.282 1.00 28.00 102 TRP B CA 1
ATOM 1796 C C . TRP B 1 102 ? 7.389 -9.657 5.331 1.00 27.11 102 TRP B C 1
ATOM 1797 O O . TRP B 1 102 ? 8.361 -9.663 4.602 1.00 26.34 102 TRP B O 1
ATOM 1808 N N . THR B 1 103 ? 7.117 -8.672 6.176 1.00 27.23 103 THR B N 1
ATOM 1809 C CA . THR B 1 103 ? 7.958 -7.493 6.330 1.00 27.65 103 THR B CA 1
ATOM 1810 C C . THR B 1 103 ? 9.393 -7.835 6.763 1.00 27.54 103 THR B C 1
ATOM 1811 O O . THR B 1 103 ? 10.281 -6.973 6.712 1.00 28.25 103 THR B O 1
ATOM 1815 N N . ALA B 1 104 ? 9.620 -9.081 7.173 1.00 26.89 104 ALA B N 1
ATOM 1816 C CA . ALA B 1 104 ? 10.963 -9.588 7.508 1.00 27.59 104 ALA B CA 1
ATOM 1817 C C . ALA B 1 104 ? 11.868 -9.632 6.273 1.00 28.10 104 ALA B C 1
ATOM 1818 O O . ALA B 1 104 ? 13.083 -9.560 6.381 1.00 29.14 104 ALA B O 1
ATOM 1820 N N . TRP B 1 105 ? 11.274 -9.763 5.088 1.00 27.22 105 TRP B N 1
ATOM 1821 C CA . TRP B 1 105 ? 12.032 -9.723 3.847 1.00 26.90 105 TRP B CA 1
ATOM 1822 C C . TRP B 1 105 ? 12.092 -8.295 3.360 1.00 27.03 105 TRP B C 1
ATOM 1823 O O . TRP B 1 105 ? 11.048 -7.621 3.238 1.00 25.77 105 TRP B O 1
ATOM 1834 N N . SER B 1 106 ? 13.289 -7.807 3.047 1.00 27.19 106 SER B N 1
ATOM 1835 C CA . SER B 1 106 ? 13.345 -6.430 2.561 1.00 28.76 106 SER B CA 1
ATOM 1836 C C . SER B 1 106 ? 12.704 -6.343 1.186 1.00 28.07 106 SER B C 1
ATOM 1837 O O . SER B 1 106 ? 12.238 -5.280 0.772 1.00 29.16 106 SER B O 1
ATOM 1840 N N . THR B 1 107 ? 12.629 -7.479 0.497 1.00 27.31 107 THR B N 1
ATOM 1841 C CA . THR B 1 107 ? 11.991 -7.538 -0.812 1.00 27.47 107 THR B CA 1
ATOM 1842 C C . THR B 1 107 ? 10.477 -7.409 -0.719 1.00 27.21 107 THR B C 1
ATOM 1843 O O . THR B 1 107 ? 9.783 -7.283 -1.722 1.00 27.53 107 THR B O 1
ATOM 1847 N N . TRP B 1 108 ? 9.953 -7.449 0.499 1.00 27.20 108 TRP B N 1
ATOM 1848 C CA . TRP B 1 108 ? 8.513 -7.238 0.683 1.00 26.33 108 TRP B CA 1
ATOM 1849 C C . TRP B 1 108 ? 8.109 -5.872 0.133 1.00 26.46 108 TRP B C 1
ATOM 1850 O O . TRP B 1 108 ? 7.002 -5.710 -0.352 1.00 26.67 108 TRP B O 1
ATOM 1861 N N . LYS B 1 109 ? 9.027 -4.910 0.162 1.00 26.40 109 LYS B N 1
ATOM 1862 C CA . LYS B 1 109 ? 8.811 -3.605 -0.486 1.00 28.56 109 LYS B CA 1
ATOM 1863 C C . LYS B 1 109 ? 8.229 -3.730 -1.881 1.00 28.64 109 LYS B C 1
ATOM 1864 O O . LYS B 1 109 ? 7.390 -2.929 -2.287 1.00 28.74 109 LYS B O 1
ATOM 1870 N N . TYR B 1 110 ? 8.683 -4.753 -2.596 1.00 29.05 110 TYR B N 1
ATOM 1871 C CA . TYR B 1 110 ? 8.239 -5.013 -3.958 1.00 30.07 110 TYR B CA 1
ATOM 1872 C C . TYR B 1 110 ? 7.007 -5.867 -3.993 1.00 29.92 110 TYR B C 1
ATOM 1873 O O . TYR B 1 110 ? 6.173 -5.726 -4.874 1.00 30.67 110 TYR B O 1
ATOM 1882 N N . CYS B 1 111 ? 6.906 -6.755 -3.017 1.00 30.25 111 CYS B N 1
ATOM 1883 C CA . CYS B 1 111 ? 5.966 -7.863 -3.089 1.00 30.67 111 CYS B CA 1
ATOM 1884 C C . CYS B 1 111 ? 4.675 -7.586 -2.348 1.00 30.54 111 CYS B C 1
ATOM 1885 O O . CYS B 1 111 ? 3.786 -8.424 -2.316 1.00 31.61 111 CYS B O 1
ATOM 1888 N N . SER B 1 112 ? 4.574 -6.392 -1.770 1.00 29.97 112 SER B N 1
ATOM 1889 C CA . SER B 1 112 ? 3.421 -6.023 -0.965 1.00 29.07 112 SER B CA 1
ATOM 1890 C C . SER B 1 112 ? 2.257 -5.436 -1.769 1.00 29.04 112 SER B C 1
ATOM 1891 O O . SER B 1 112 ? 1.189 -5.194 -1.215 1.00 28.66 112 SER B O 1
ATOM 1894 N N . GLY B 1 113 ? 2.447 -5.222 -3.067 1.00 29.25 113 GLY B N 1
ATOM 1895 C CA . GLY B 1 113 ? 1.395 -4.617 -3.894 1.00 28.97 113 GLY B CA 1
ATOM 1896 C C . GLY B 1 113 ? 0.402 -5.657 -4.379 1.00 28.96 113 GLY B C 1
ATOM 1897 O O . GLY B 1 113 ? 0.391 -6.811 -3.894 1.00 28.61 113 GLY B O 1
ATOM 1898 N N . SER B 1 114 ? -0.419 -5.260 -5.343 1.00 28.55 114 SER B N 1
ATOM 1899 C CA . SER B 1 114 ? -1.438 -6.131 -5.910 1.00 28.83 114 SER B CA 1
ATOM 1900 C C . SER B 1 114 ? -0.847 -7.082 -6.921 1.00 27.36 114 SER B C 1
ATOM 1901 O O . SER B 1 114 ? -0.926 -6.864 -8.123 1.00 27.33 114 SER B O 1
ATOM 1904 N N . LEU B 1 115 ? -0.321 -8.180 -6.415 1.00 27.16 115 LEU B N 1
ATOM 1905 C CA . LEU B 1 115 ? 0.326 -9.189 -7.237 1.00 25.55 115 LEU B CA 1
ATOM 1906 C C . LEU B 1 115 ? -0.685 -9.947 -8.085 1.00 25.36 115 LEU B C 1
ATOM 1907 O O . LEU B 1 115 ? -1.852 -10.028 -7.722 1.00 24.86 115 LEU B O 1
ATOM 1912 N N . PRO B 1 116 ? -0.234 -10.515 -9.218 1.00 24.71 116 PRO B N 1
ATOM 1913 C CA . PRO B 1 116 ? -1.171 -11.271 -10.032 1.00 24.77 116 PRO B CA 1
ATOM 1914 C C . PRO B 1 116 ? -1.651 -12.503 -9.276 1.00 24.50 116 PRO B C 1
ATOM 1915 O O . PRO B 1 116 ? -0.949 -13.038 -8.421 1.00 24.02 116 PRO B O 1
ATOM 1919 N N . SER B 1 117 ? -2.861 -12.911 -9.594 1.00 24.05 117 SER B N 1
ATOM 1920 C CA . SER B 1 117 ? -3.434 -14.127 -9.073 1.00 25.23 117 SER B CA 1
ATOM 1921 C C . SER B 1 117 ? -2.516 -15.316 -9.376 1.00 25.13 117 SER B C 1
ATOM 1922 O O . SER B 1 117 ? -1.851 -15.376 -10.416 1.00 24.52 117 SER B O 1
ATOM 1925 N N . ILE B 1 118 ? -2.495 -16.261 -8.461 1.00 26.11 118 ILE B N 1
ATOM 1926 C CA . ILE B 1 118 ? -1.734 -17.486 -8.647 1.00 25.97 118 ILE B CA 1
ATOM 1927 C C . ILE B 1 118 ? -2.596 -18.556 -9.312 1.00 26.33 118 ILE B C 1
ATOM 1928 O O . ILE B 1 118 ? -2.143 -19.679 -9.552 1.00 26.30 118 ILE B O 1
ATOM 1933 N N . ASN B 1 119 ? -3.841 -18.209 -9.627 1.00 26.00 119 ASN B N 1
ATOM 1934 C CA . ASN B 1 119 ? -4.786 -19.196 -10.111 1.00 27.13 119 ASN B CA 1
ATOM 1935 C C . ASN B 1 119 ? -4.374 -19.906 -11.395 1.00 26.87 119 ASN B C 1
ATOM 1936 O O . ASN B 1 119 ? -4.722 -21.075 -11.583 1.00 25.91 119 ASN B O 1
ATOM 1941 N N . ASP B 1 120 ? -3.668 -19.183 -12.265 1.00 27.32 120 ASP B N 1
ATOM 1942 C CA . ASP B 1 120 ? -3.142 -19.718 -13.525 1.00 28.51 120 ASP B CA 1
ATOM 1943 C C . ASP B 1 120 ? -2.183 -20.897 -13.281 1.00 27.93 120 ASP B C 1
ATOM 1944 O O . ASP B 1 120 ? -1.956 -21.690 -14.180 1.00 27.71 120 ASP B O 1
ATOM 1949 N N . CYS B 1 121 ? -1.661 -21.001 -12.058 1.00 27.20 121 CYS B N 1
ATOM 1950 C CA . CYS B 1 121 ? -0.741 -22.079 -11.667 1.00 26.98 121 CYS B CA 1
ATOM 1951 C C . CYS B 1 121 ? -1.419 -23.385 -11.296 1.00 27.54 121 CYS B C 1
ATOM 1952 O O . CYS B 1 121 ? -0.744 -24.420 -11.162 1.00 26.72 121 CYS B O 1
ATOM 1955 N N . PHE B 1 122 ? -2.744 -23.346 -11.150 1.00 26.81 122 PHE B N 1
ATOM 1956 C CA . PHE 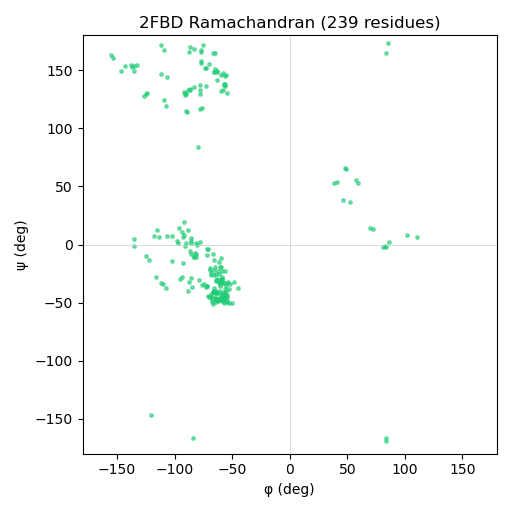B 1 122 ? -3.506 -24.493 -10.655 1.00 27.78 122 PHE B CA 1
ATOM 1957 C C . PHE B 1 122 ? -4.487 -25.022 -11.679 1.00 28.45 122 PHE B C 1
ATOM 1958 O O . PHE B 1 122 ? -5.312 -25.890 -11.385 1.00 29.27 122 PHE B O 1
#

Secondary structure (DSSP, 8-state):
-B--HHHHHHHHHHTT--GGGHHHHHHHHHHHHTTBSS-BPPPPTTS--EETTTTEETTTTSB-TT------TT-SBGGGGGSSS-HHHHHHHHHHHHHH-GGGSTTHHHHSS----SGGG-/-B--HHHHHHHHHHTT--GGGHHHHHHHHHHHHTTBTT-BPPPPTTS--EETTTTEETTTTSB-TT------TT-SBGGGGGSSS-HHHHHHHHHHHHHH-GGGSTTHHHHTS-PPPSGGG-

Radius of gyration: 19.82 Å; Cα contacts (8 Å, |Δi|>4): 453; chains: 2; bounding box: 44×43×53 Å